Protein AF-A0A8H4IMP4-F1 (afdb_monomer_lite)

Organism: NCBI:txid55169

Sequence (317 aa):
MPDFGSDTGEGDPTCRFQIQCDPDRMDLRVREMIPELATTHHDLSTNSNRENKETFDWQLAASVFTADNLQKFVRQYFHQVHVYNSILQPNNFNCETVELRLLLAVFLFGSLVSPPDDSAMSARAFFDIAEEYVFSHAVFDSSFRKYNQDNQRLPFSEAEIEILQAAEIIQILQSSRNHQETRRRIRVERHPRLIEAEHSRDDSLVRLAIWMFLYDVYLTVFFNHAPQIALSELTGDPPDWEDTENEDSLGGSGLSGSSNEEISRPRSVMDFVLSLFHDSWPGPRDNLYGHTSSSQLLVVAFGRSNYQTPDCLQFEC

InterPro domains:
  IPR051059 Transcription factor verF-like [PTHR40626] (50-245)

Secondary structure (DSSP, 8-state):
------------TT--------HHHHHHHHHHHHHHHHHHHHHHHHHS--SS-PPP-HHHHHHHS-HHHHHHHHHHIIIIITTT---S-GGG--TTTS-HHHHHHHHHHHHHTS-S-HHHHHHGGGHHHHHHHHHTSGGGSHHHHHHHHHTT-PPPPHHHHHHHHHHHHHHHHHHTS--HHHHHHIIIIIHHHHHHHHTT--GGGHHHHHHHHHHHHHHHHHH-PPP-S-GGG--SPPP--GGGT-S-S-----------------SSHHHHHHHHSSTT---TTSTTTTT--HHHHHHHHHHHHHHS-SS------

Structure (mmCIF, N/CA/C/O backbone):
data_AF-A0A8H4IMP4-F1
#
_entry.id   AF-A0A8H4IMP4-F1
#
loop_
_atom_site.group_PDB
_atom_site.id
_atom_site.type_symbol
_atom_site.label_atom_id
_atom_site.label_alt_id
_atom_site.label_comp_id
_atom_site.label_asym_id
_atom_site.label_entity_id
_atom_site.label_seq_id
_atom_site.pdbx_PDB_ins_code
_atom_site.Cartn_x
_atom_site.Cartn_y
_atom_site.Cartn_z
_atom_site.occupancy
_atom_site.B_iso_or_equiv
_atom_site.auth_seq_id
_atom_site.auth_comp_id
_atom_site.auth_asym_id
_atom_site.auth_atom_id
_atom_site.pdbx_PDB_model_num
ATOM 1 N N . MET A 1 1 ? -26.523 -42.665 -2.429 1.00 38.56 1 MET A N 1
ATOM 2 C CA . MET A 1 1 ? -26.209 -41.962 -1.172 1.00 38.56 1 MET A CA 1
ATOM 3 C C . MET A 1 1 ? -24.907 -42.529 -0.650 1.00 38.56 1 MET A C 1
ATOM 5 O O . MET A 1 1 ? -24.922 -43.689 -0.256 1.00 38.56 1 MET A O 1
ATOM 9 N N . PRO A 1 2 ? -23.797 -41.787 -0.728 1.00 29.48 2 PRO A N 1
ATOM 10 C CA . PRO A 1 2 ? -22.623 -42.084 0.066 1.00 29.48 2 PRO A CA 1
ATOM 11 C C . PRO A 1 2 ? -22.454 -41.070 1.203 1.00 29.48 2 PRO A C 1
ATOM 13 O O . PRO A 1 2 ? -22.777 -39.890 1.078 1.00 29.48 2 PRO A O 1
ATOM 16 N N . ASP A 1 3 ? -21.985 -41.637 2.302 1.00 28.31 3 ASP A N 1
ATOM 17 C CA . ASP A 1 3 ? -21.676 -41.100 3.620 1.00 28.31 3 ASP A CA 1
ATOM 18 C C . ASP A 1 3 ? -20.545 -40.060 3.547 1.00 28.31 3 ASP A C 1
ATOM 20 O O . ASP A 1 3 ? -19.475 -40.361 3.014 1.00 28.31 3 ASP A O 1
ATOM 24 N N . PHE A 1 4 ? -20.755 -38.855 4.085 1.00 32.84 4 PHE A N 1
ATOM 25 C CA . PHE A 1 4 ? -19.669 -37.902 4.332 1.00 32.84 4 PHE A CA 1
ATOM 26 C C . PHE A 1 4 ? -19.177 -38.107 5.762 1.00 32.84 4 PHE A C 1
ATOM 28 O O . PHE A 1 4 ? -19.781 -37.632 6.723 1.00 32.84 4 PHE A O 1
ATOM 35 N N . GLY A 1 5 ? -18.092 -38.873 5.867 1.00 29.81 5 GLY A N 1
ATOM 36 C CA . GLY A 1 5 ? -17.329 -39.050 7.091 1.00 29.81 5 GLY A CA 1
ATOM 37 C C . GLY A 1 5 ? -16.815 -37.718 7.631 1.00 29.81 5 GLY A C 1
ATOM 38 O O . GLY A 1 5 ? -16.453 -36.813 6.884 1.00 29.81 5 GLY A O 1
ATOM 39 N N . SER A 1 6 ? -16.819 -37.643 8.956 1.00 32.09 6 SER A N 1
ATOM 40 C CA . SER A 1 6 ? -16.288 -36.589 9.811 1.00 32.09 6 SER A CA 1
ATOM 41 C C . SER A 1 6 ? -14.884 -36.139 9.405 1.00 32.09 6 SER A C 1
ATOM 43 O O . SER A 1 6 ? -13.930 -36.907 9.534 1.00 32.09 6 SER A O 1
ATOM 45 N N . ASP A 1 7 ? -14.778 -34.881 8.990 1.00 29.47 7 ASP A N 1
ATOM 46 C CA . ASP A 1 7 ? -13.519 -34.184 8.759 1.00 29.47 7 ASP A CA 1
ATOM 47 C C . ASP A 1 7 ? -12.953 -33.737 10.117 1.00 29.47 7 ASP A C 1
ATOM 49 O O . ASP A 1 7 ? -13.357 -32.731 10.707 1.00 29.47 7 ASP A O 1
ATOM 53 N N . THR A 1 8 ? -12.102 -34.581 10.698 1.00 32.59 8 THR A N 1
ATOM 54 C CA . THR A 1 8 ? -11.267 -34.218 11.842 1.00 32.59 8 THR A CA 1
ATOM 55 C C . THR A 1 8 ? -10.152 -33.323 11.334 1.00 32.59 8 THR A C 1
ATOM 57 O O . THR A 1 8 ? -9.309 -33.786 10.574 1.00 32.59 8 THR A O 1
ATOM 60 N N . GLY A 1 9 ? -10.166 -32.060 11.769 1.00 36.53 9 GLY A N 1
ATOM 61 C CA . GLY A 1 9 ? -9.188 -31.040 11.408 1.00 36.53 9 GLY A CA 1
ATOM 62 C C . GLY A 1 9 ? -7.747 -31.519 11.546 1.00 36.53 9 GLY A C 1
ATOM 63 O O . GLY A 1 9 ? -7.198 -31.577 12.645 1.00 36.53 9 GLY A O 1
ATOM 64 N N . GLU A 1 10 ? -7.142 -31.812 10.405 1.00 29.22 10 GLU A N 1
ATOM 65 C CA . GLU A 1 10 ? -5.713 -32.005 10.241 1.00 29.22 10 GLU A CA 1
ATOM 66 C C . GLU A 1 10 ? -5.220 -30.782 9.461 1.00 29.22 10 GLU A C 1
ATOM 68 O O . GLU A 1 10 ? -5.622 -30.538 8.324 1.00 29.22 10 GLU A O 1
ATOM 73 N N . GLY A 1 11 ? -4.473 -29.915 10.148 1.00 34.28 11 GLY A N 1
ATOM 74 C CA . GLY A 1 11 ? -3.989 -28.658 9.591 1.00 34.28 11 GLY A CA 1
ATOM 75 C C . GLY A 1 11 ? -3.118 -28.909 8.365 1.00 34.28 11 GLY A C 1
ATOM 76 O O . GLY A 1 11 ? -2.141 -29.650 8.439 1.00 34.28 11 GLY A O 1
ATOM 77 N N . ASP A 1 12 ? -3.487 -28.268 7.261 1.00 31.70 12 ASP A N 1
ATOM 78 C CA . ASP A 1 12 ? -2.758 -28.292 5.998 1.00 31.70 12 ASP A CA 1
ATOM 79 C C . ASP A 1 12 ? -1.272 -27.904 6.204 1.00 31.70 12 ASP A C 1
ATOM 81 O O . ASP A 1 12 ? -0.993 -26.803 6.697 1.00 31.70 12 ASP A O 1
ATOM 85 N N . PRO A 1 13 ? -0.303 -28.783 5.876 1.00 33.16 13 PRO A N 1
ATOM 86 C CA . PRO A 1 13 ? 1.117 -28.586 6.182 1.00 33.16 13 PRO A CA 1
ATOM 87 C C . PRO A 1 13 ? 1.822 -27.581 5.255 1.00 33.16 13 PRO A C 1
ATOM 89 O O . PRO A 1 13 ? 3.010 -27.317 5.433 1.00 33.16 13 PRO A O 1
ATOM 92 N N . THR A 1 14 ? 1.116 -27.000 4.284 1.00 39.75 14 THR A N 1
ATOM 93 C CA . THR A 1 14 ? 1.690 -26.186 3.202 1.00 39.75 14 THR A CA 1
ATOM 94 C C . THR A 1 14 ? 1.967 -24.720 3.551 1.00 39.75 14 THR A C 1
ATOM 96 O O . THR A 1 14 ? 2.500 -23.994 2.719 1.00 39.75 14 THR A O 1
ATOM 99 N N . CYS A 1 15 ? 1.661 -24.250 4.768 1.00 37.38 15 CYS A N 1
ATOM 100 C CA . CYS A 1 15 ? 1.897 -22.851 5.140 1.00 37.38 15 CYS A CA 1
ATOM 101 C C . CYS A 1 15 ? 2.502 -22.701 6.542 1.00 37.38 15 CYS A C 1
ATOM 103 O O . CYS A 1 15 ? 1.789 -22.637 7.543 1.00 37.38 15 CYS A O 1
ATOM 105 N N . ARG A 1 16 ? 3.835 -22.602 6.611 1.00 46.09 16 ARG A N 1
ATOM 106 C CA . ARG A 1 16 ? 4.590 -22.330 7.849 1.00 46.09 16 ARG A CA 1
ATOM 107 C C . ARG A 1 16 ? 4.879 -20.844 8.092 1.00 46.09 16 ARG A C 1
ATOM 109 O O . ARG A 1 16 ? 5.820 -20.519 8.803 1.00 46.09 16 ARG A O 1
ATOM 116 N N . PHE A 1 17 ? 4.058 -19.924 7.583 1.00 53.53 17 PHE A N 1
ATOM 117 C CA . PHE A 1 17 ? 4.061 -18.568 8.137 1.00 53.53 17 PHE A CA 1
ATOM 118 C C . PHE A 1 17 ? 3.225 -18.560 9.421 1.00 53.53 17 PHE A C 1
ATOM 120 O O . PHE A 1 17 ? 2.005 -18.383 9.393 1.00 53.53 17 PHE A O 1
ATOM 127 N N . GLN A 1 18 ? 3.870 -18.829 10.558 1.00 55.94 18 GLN A N 1
ATOM 128 C CA . GLN A 1 18 ? 3.249 -18.611 11.860 1.00 55.94 18 GLN A CA 1
ATOM 129 C C . GLN A 1 18 ? 3.425 -17.142 12.228 1.00 55.94 18 GLN A C 1
ATOM 131 O O . GLN A 1 18 ? 4.530 -16.700 12.522 1.00 55.94 18 GLN A O 1
ATOM 136 N N . ILE A 1 19 ? 2.323 -16.389 12.221 1.00 62.88 19 ILE A N 1
ATOM 137 C CA . ILE A 1 19 ? 2.288 -15.051 12.816 1.00 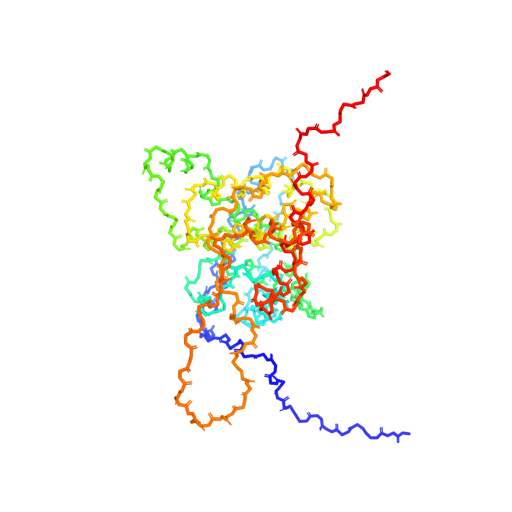62.88 19 ILE A CA 1
ATOM 138 C C . ILE A 1 19 ? 2.566 -15.225 14.306 1.00 62.88 19 ILE A C 1
ATOM 140 O O . ILE A 1 19 ? 1.693 -15.640 15.069 1.00 62.88 19 ILE A O 1
ATOM 144 N N . GLN A 1 20 ? 3.800 -14.952 14.704 1.00 61.25 20 GLN A N 1
ATOM 145 C CA . GLN A 1 20 ? 4.247 -15.037 16.083 1.00 61.25 20 GLN A CA 1
ATOM 146 C C . GLN A 1 20 ? 3.965 -13.692 16.768 1.00 61.25 20 GLN A C 1
ATOM 148 O O . GLN A 1 20 ? 4.882 -12.960 17.115 1.00 61.25 20 GLN A O 1
ATOM 153 N N . CYS A 1 21 ? 2.684 -13.330 16.887 1.00 69.81 21 CYS A N 1
ATOM 154 C CA . CYS A 1 21 ? 2.267 -12.077 17.519 1.00 69.81 21 CYS A CA 1
ATOM 155 C C . CYS A 1 21 ? 1.286 -12.345 18.659 1.00 69.81 21 CYS A C 1
ATOM 157 O O . CYS A 1 21 ? 0.372 -13.164 18.534 1.00 69.81 21 CYS A O 1
ATOM 159 N N . ASP A 1 22 ? 1.482 -11.639 19.767 1.00 83.62 22 ASP A N 1
ATOM 160 C CA . ASP A 1 22 ? 0.611 -11.661 20.935 1.00 83.62 22 ASP A CA 1
ATOM 161 C C . ASP A 1 22 ? -0.751 -11.017 20.587 1.00 83.62 22 ASP A C 1
ATOM 163 O O . ASP A 1 22 ? -0.780 -9.881 20.093 1.00 83.62 22 ASP A O 1
ATOM 167 N N . PRO A 1 23 ? -1.891 -11.701 20.823 1.00 83.88 23 PRO A N 1
ATOM 168 C CA . PRO A 1 23 ? -3.224 -11.139 20.605 1.00 83.88 23 PRO A CA 1
ATOM 169 C C . PRO A 1 23 ? -3.444 -9.768 21.252 1.00 83.88 23 PRO A C 1
ATOM 171 O O . PRO A 1 23 ? -4.044 -8.896 20.623 1.00 83.88 23 PRO A O 1
ATOM 174 N N . ASP A 1 24 ? -2.910 -9.538 22.456 1.00 87.38 24 ASP A N 1
ATOM 175 C CA . ASP A 1 24 ? -3.067 -8.259 23.157 1.00 87.38 24 ASP A CA 1
ATOM 176 C C . ASP A 1 24 ? -2.284 -7.138 22.454 1.00 87.38 24 ASP A C 1
ATOM 178 O O . ASP A 1 24 ? -2.728 -5.989 22.384 1.00 87.38 24 ASP A O 1
ATOM 182 N N . ARG A 1 25 ? -1.121 -7.465 21.879 1.00 90.00 25 ARG A N 1
ATOM 183 C CA . ARG A 1 25 ? -0.313 -6.522 21.095 1.00 90.00 25 ARG A CA 1
ATOM 184 C C . ARG A 1 25 ? -0.967 -6.213 19.759 1.00 90.00 25 ARG A C 1
ATOM 186 O O . ARG A 1 25 ? -1.025 -5.049 19.375 1.00 90.00 25 ARG A O 1
ATOM 193 N N . MET A 1 26 ? -1.511 -7.223 19.086 1.00 88.81 26 MET A N 1
ATOM 194 C CA . MET A 1 26 ? -2.287 -7.039 17.859 1.00 88.81 26 MET A CA 1
ATOM 195 C C . MET A 1 26 ? -3.497 -6.1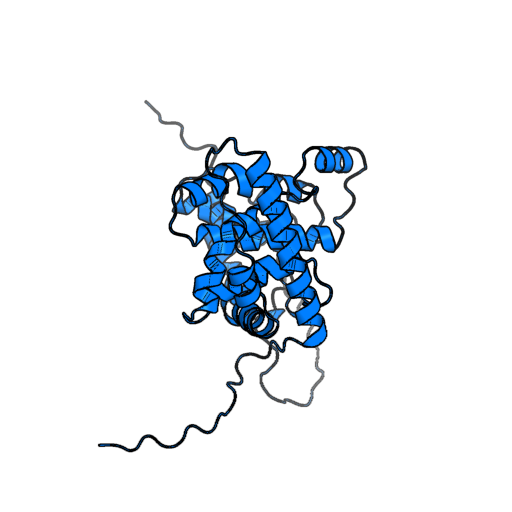28 18.088 1.00 88.81 26 MET A C 1
ATOM 197 O O . MET A 1 26 ? -3.751 -5.247 17.267 1.00 88.81 26 MET A O 1
ATOM 201 N N . ASP A 1 27 ? -4.189 -6.279 19.221 1.00 91.75 27 ASP A N 1
ATOM 202 C CA . ASP A 1 27 ? -5.316 -5.421 19.596 1.00 91.75 27 ASP A CA 1
ATOM 203 C C . ASP A 1 27 ? -4.895 -3.951 19.789 1.00 91.75 27 ASP A C 1
ATOM 205 O O . ASP A 1 27 ? -5.580 -3.035 19.331 1.00 91.75 27 ASP A O 1
ATOM 209 N N . LEU A 1 28 ? -3.728 -3.698 20.393 1.00 93.62 28 LEU A N 1
ATOM 210 C CA . LEU A 1 28 ? -3.172 -2.342 20.485 1.00 93.62 28 LEU A CA 1
ATOM 211 C C . LEU A 1 28 ? -2.907 -1.745 19.097 1.00 93.62 28 LEU A C 1
ATOM 213 O O . LEU A 1 28 ? -3.318 -0.616 18.831 1.00 93.62 28 LEU A O 1
ATOM 217 N N . ARG A 1 29 ? -2.289 -2.512 18.192 1.00 94.62 29 ARG A N 1
ATOM 218 C CA . ARG A 1 29 ? -1.953 -2.042 16.839 1.00 94.62 29 ARG A CA 1
ATOM 219 C C . ARG A 1 29 ? -3.198 -1.711 16.015 1.00 94.62 29 ARG A C 1
ATOM 221 O O . ARG A 1 29 ? -3.242 -0.658 15.386 1.00 94.62 29 ARG A O 1
ATOM 228 N N . VAL A 1 30 ? -4.245 -2.543 16.047 1.00 93.25 30 VAL A N 1
ATOM 229 C CA . VAL A 1 30 ? -5.502 -2.225 15.335 1.00 93.25 30 VAL A CA 1
ATOM 230 C C . VAL A 1 30 ? -6.215 -1.010 15.932 1.00 93.25 30 VAL A C 1
ATOM 232 O O . VAL A 1 30 ? -6.773 -0.203 15.188 1.00 93.25 30 VAL A O 1
ATOM 235 N N . ARG A 1 31 ? -6.146 -0.815 17.256 1.00 93.06 31 ARG A N 1
ATOM 236 C CA . ARG A 1 31 ? -6.690 0.384 17.914 1.00 93.06 31 ARG A CA 1
ATOM 237 C C . ARG A 1 31 ? -5.941 1.657 17.541 1.00 93.06 31 ARG A C 1
ATOM 239 O O . ARG A 1 31 ? -6.563 2.714 17.556 1.00 93.06 31 ARG A O 1
ATOM 246 N N . GLU A 1 32 ? -4.655 1.572 17.210 1.00 95.50 32 GLU A N 1
ATOM 247 C CA . GLU A 1 32 ? -3.865 2.700 16.700 1.00 95.50 32 GLU A CA 1
ATOM 248 C C . GLU A 1 32 ? -4.241 3.060 15.253 1.00 95.50 32 GLU A C 1
ATOM 250 O O . GLU A 1 32 ? -4.266 4.238 14.910 1.00 95.50 32 GLU A O 1
ATOM 255 N N . MET A 1 33 ? -4.620 2.088 14.412 1.00 96.25 33 MET A N 1
ATOM 256 C CA . MET A 1 33 ? -5.001 2.351 13.011 1.00 96.25 33 MET A CA 1
ATOM 257 C C . MET A 1 33 ? -6.247 3.234 12.877 1.00 96.25 33 MET A C 1
ATOM 259 O O . MET A 1 33 ? -6.297 4.124 12.030 1.00 96.25 33 MET A O 1
ATOM 263 N N . ILE A 1 34 ? -7.276 2.985 13.690 1.00 96.31 34 ILE A N 1
ATOM 264 C CA . ILE A 1 34 ? -8.569 3.678 13.583 1.00 96.31 34 ILE A CA 1
ATOM 265 C C . ILE A 1 34 ? -8.445 5.210 13.747 1.00 96.31 34 ILE A C 1
ATOM 267 O O . ILE A 1 34 ? -8.942 5.927 12.875 1.00 96.31 34 ILE A O 1
ATOM 271 N N . PRO A 1 35 ? -7.828 5.758 14.818 1.00 95.94 35 PRO A N 1
ATOM 272 C CA . PRO A 1 35 ? -7.705 7.204 14.995 1.00 95.94 35 PRO A CA 1
ATOM 273 C C . PRO A 1 35 ? -6.821 7.858 13.929 1.00 95.94 35 PRO A C 1
ATOM 275 O O . PRO A 1 35 ? -7.104 8.986 13.525 1.00 95.94 35 PRO A O 1
ATOM 278 N N . GLU A 1 36 ? -5.800 7.158 13.436 1.00 96.31 36 GLU A N 1
ATOM 279 C CA . GLU A 1 36 ? -4.955 7.635 12.340 1.00 96.31 36 GLU A CA 1
ATOM 280 C C . GLU A 1 36 ? -5.776 7.797 11.052 1.00 96.31 36 GLU A C 1
ATOM 282 O O . GLU A 1 36 ? -5.817 8.884 10.475 1.00 96.31 36 GLU A O 1
ATOM 287 N N . LEU A 1 37 ? -6.550 6.772 10.673 1.00 96.12 37 LEU A N 1
ATOM 288 C CA . LEU A 1 37 ? -7.462 6.837 9.525 1.00 96.12 37 LEU A CA 1
ATOM 289 C C . LEU A 1 37 ? -8.540 7.914 9.686 1.00 96.12 37 LEU A C 1
ATOM 291 O O . LEU A 1 37 ? -8.875 8.610 8.725 1.00 96.12 37 LEU A O 1
ATOM 295 N N . ALA A 1 38 ? -9.082 8.080 10.894 1.00 94.25 38 ALA A N 1
ATOM 296 C CA . ALA A 1 38 ? -10.062 9.121 11.181 1.00 94.25 38 ALA A CA 1
ATOM 297 C C . ALA A 1 38 ? -9.463 10.532 11.056 1.00 94.25 38 ALA A C 1
ATOM 299 O O . ALA A 1 38 ? -10.129 11.438 10.548 1.00 94.25 38 ALA A O 1
ATOM 300 N N . THR A 1 39 ? -8.206 10.712 11.473 1.00 94.38 39 THR A N 1
ATOM 301 C CA . THR A 1 39 ? -7.464 11.972 11.323 1.00 94.38 39 THR A CA 1
ATOM 302 C C . THR A 1 39 ? -7.231 12.278 9.848 1.00 94.38 39 THR A C 1
ATOM 304 O O . THR A 1 39 ? -7.624 13.344 9.380 1.00 94.38 39 THR A O 1
ATOM 307 N N . THR A 1 40 ? -6.741 11.307 9.071 1.00 93.44 40 THR A N 1
ATOM 308 C CA . THR A 1 40 ? -6.599 11.452 7.613 1.00 93.44 40 THR A CA 1
ATOM 309 C C . THR A 1 40 ? -7.932 11.791 6.947 1.00 93.44 40 THR A C 1
ATOM 311 O O . THR A 1 40 ? -7.997 12.628 6.046 1.00 93.44 40 THR A O 1
ATOM 314 N N . HIS A 1 41 ? -9.031 11.187 7.409 1.00 91.94 41 HIS A N 1
ATOM 315 C CA . HIS A 1 41 ? -10.354 11.437 6.843 1.00 91.94 41 HIS A CA 1
ATOM 316 C C . HIS A 1 41 ? -10.804 12.869 7.132 1.00 91.94 41 HIS A C 1
ATOM 318 O O . HIS A 1 41 ? -11.411 13.533 6.282 1.00 91.94 41 HIS A O 1
ATOM 324 N N . HIS A 1 42 ? -10.515 13.357 8.338 1.00 90.12 42 HIS A N 1
ATOM 325 C CA . HIS A 1 42 ? -10.777 14.733 8.718 1.00 90.12 42 HIS A CA 1
ATOM 326 C C . HIS A 1 42 ? -9.989 15.713 7.842 1.00 90.12 42 HIS A C 1
ATOM 328 O O . HIS A 1 42 ? -10.596 16.632 7.291 1.00 90.12 42 HIS A O 1
ATOM 334 N N . ASP A 1 43 ? -8.695 15.471 7.639 1.00 88.44 43 ASP A N 1
ATOM 335 C CA . ASP A 1 43 ? -7.816 16.323 6.829 1.00 88.44 43 ASP A CA 1
ATOM 336 C C . ASP A 1 43 ? -8.242 16.365 5.352 1.00 88.44 43 ASP A C 1
ATOM 338 O O . ASP A 1 43 ? -8.275 17.423 4.721 1.00 88.44 43 ASP A O 1
ATOM 342 N N . LEU A 1 44 ? -8.683 15.237 4.791 1.00 86.19 44 LEU A N 1
ATOM 343 C CA . LEU A 1 44 ? -9.284 15.207 3.454 1.00 86.19 44 LEU A CA 1
ATOM 344 C C . LEU A 1 44 ? -10.594 16.004 3.385 1.00 86.19 44 LEU A C 1
ATOM 346 O O . LEU A 1 44 ? -10.862 16.726 2.419 1.00 86.19 44 LEU A O 1
ATOM 350 N N . SER A 1 45 ? -11.425 15.883 4.419 1.00 83.56 45 SER A N 1
ATOM 351 C CA . SER A 1 45 ? -12.727 16.547 4.487 1.00 83.56 45 SER A CA 1
ATOM 352 C C . SER A 1 45 ? -12.607 18.058 4.682 1.00 83.56 45 SER A C 1
ATOM 354 O O . SER A 1 45 ? -13.485 18.796 4.244 1.00 83.56 45 SER A O 1
ATOM 356 N N . THR A 1 46 ? -11.562 18.548 5.351 1.00 79.44 46 THR A N 1
ATOM 357 C CA . THR A 1 46 ? -11.293 19.989 5.483 1.00 79.44 46 THR A CA 1
ATOM 358 C C . THR A 1 46 ? -10.742 20.584 4.191 1.00 79.44 46 THR A C 1
ATOM 360 O O . THR A 1 46 ? -11.111 21.708 3.855 1.00 79.44 46 THR A O 1
ATOM 363 N N . ASN A 1 47 ? -9.945 19.822 3.440 1.00 71.81 47 ASN A N 1
ATOM 364 C CA . ASN A 1 47 ? -9.365 20.257 2.168 1.00 71.81 47 ASN A CA 1
ATOM 365 C C . ASN A 1 47 ? -10.349 20.185 0.988 1.00 71.81 47 ASN A C 1
ATOM 367 O O . ASN A 1 47 ? -10.243 20.963 0.037 1.00 71.81 47 ASN A O 1
ATOM 371 N N . SER A 1 48 ? -11.332 19.279 1.031 1.00 66.69 48 SER A N 1
ATOM 372 C CA . SER A 1 48 ? -12.378 19.202 0.010 1.00 66.69 48 SER A CA 1
ATOM 373 C C . SER A 1 48 ? -13.535 20.159 0.340 1.00 66.69 48 SER A C 1
ATOM 375 O O . SER A 1 48 ? -14.243 19.991 1.329 1.00 66.69 48 SER A O 1
ATOM 377 N N . ASN A 1 49 ? -13.773 21.167 -0.507 1.00 58.38 49 ASN A N 1
ATOM 378 C CA . ASN A 1 49 ? -14.923 22.088 -0.418 1.00 58.38 49 ASN A CA 1
ATOM 379 C C . ASN A 1 49 ? -16.268 21.391 -0.749 1.00 58.38 49 ASN A C 1
ATOM 381 O O . ASN A 1 49 ? -17.078 21.916 -1.512 1.00 58.38 49 ASN A O 1
ATOM 385 N N . ARG A 1 50 ? -16.501 20.168 -0.258 1.00 58.19 50 ARG A N 1
ATOM 386 C CA . ARG A 1 50 ? -17.735 19.409 -0.490 1.00 58.19 50 ARG A CA 1
ATOM 387 C C . ARG A 1 50 ? -18.777 19.788 0.563 1.00 58.19 50 ARG A C 1
ATOM 389 O O . ARG A 1 50 ? -18.540 19.651 1.758 1.00 58.19 50 ARG A O 1
ATOM 396 N N . GLU A 1 51 ? -19.945 20.238 0.103 1.00 53.53 51 GLU A N 1
ATOM 397 C CA . GLU A 1 51 ? -21.085 20.649 0.944 1.00 53.53 51 GLU A CA 1
ATOM 398 C C . GLU A 1 51 ? -21.670 19.496 1.789 1.00 53.53 51 GLU A C 1
ATOM 400 O O . GLU A 1 51 ? -22.327 19.750 2.794 1.00 53.53 51 GLU A O 1
ATOM 405 N N . ASN A 1 52 ? -21.354 18.240 1.447 1.00 56.31 52 ASN A N 1
ATOM 406 C CA . ASN A 1 52 ? -21.645 17.049 2.246 1.00 56.31 52 ASN A CA 1
ATOM 407 C C . ASN A 1 52 ? -20.336 16.437 2.764 1.00 56.31 52 ASN A C 1
ATOM 409 O O . ASN A 1 52 ? -19.679 15.677 2.053 1.00 56.31 52 ASN A O 1
ATOM 413 N N . LYS A 1 53 ? -19.953 16.770 4.002 1.00 62.97 53 LYS A N 1
ATOM 414 C CA . LYS A 1 53 ? -18.874 16.071 4.711 1.00 62.97 53 LYS A CA 1
ATOM 415 C C . LYS A 1 53 ? -19.417 14.745 5.226 1.00 62.97 53 LYS A C 1
ATOM 417 O O . LYS A 1 53 ? -20.133 14.719 6.225 1.00 62.97 53 LYS A O 1
ATOM 422 N N . GLU A 1 54 ? -19.105 13.663 4.525 1.00 72.94 54 GLU A N 1
ATOM 423 C CA . GLU A 1 54 ? -19.309 12.318 5.057 1.00 72.94 54 GLU A CA 1
ATOM 424 C C . GLU A 1 54 ? -18.528 12.193 6.373 1.00 72.94 54 GLU A C 1
ATOM 426 O O . GLU A 1 54 ? -17.443 12.752 6.530 1.00 72.94 54 GLU A O 1
ATOM 431 N N . THR A 1 55 ? -19.118 11.555 7.377 1.00 84.81 55 THR A N 1
ATOM 432 C CA . THR A 1 55 ? -18.461 11.330 8.668 1.00 84.81 55 THR A CA 1
ATOM 433 C C . THR A 1 55 ? -17.736 9.996 8.637 1.00 84.81 55 THR A C 1
ATOM 435 O O . THR A 1 55 ? -18.291 9.025 8.129 1.00 84.81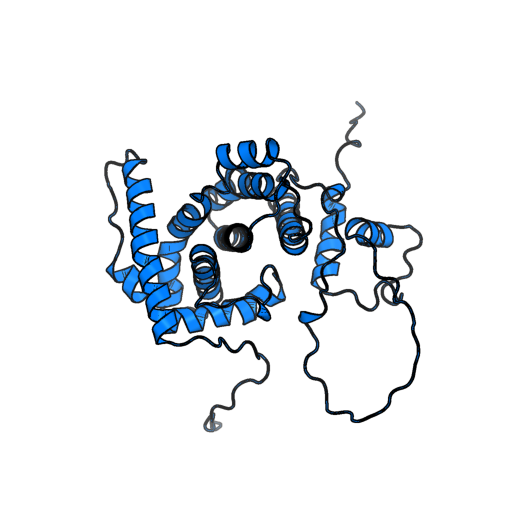 55 THR A O 1
ATOM 438 N N . PHE A 1 56 ? -16.545 9.925 9.235 1.00 91.44 56 PHE A N 1
ATOM 439 C CA . PHE A 1 56 ? -15.827 8.661 9.390 1.00 91.44 56 PHE A CA 1
ATOM 440 C C . PHE A 1 56 ? -16.686 7.638 10.150 1.00 91.44 56 PHE A C 1
ATOM 442 O O . PHE A 1 56 ? -17.188 7.929 11.241 1.00 91.44 56 PHE A O 1
ATOM 449 N N . ASP A 1 57 ? -16.859 6.447 9.575 1.00 94.06 57 ASP A N 1
ATOM 450 C CA . ASP A 1 57 ? -17.664 5.382 10.169 1.00 94.06 57 ASP A CA 1
ATOM 451 C C . ASP A 1 57 ? -16.854 4.595 11.209 1.00 94.06 57 ASP A C 1
ATOM 453 O O . ASP A 1 57 ? -16.199 3.590 10.924 1.00 94.06 57 ASP A O 1
ATOM 457 N N . TRP A 1 58 ? -16.911 5.076 12.450 1.00 94.75 58 TRP A N 1
ATOM 458 C CA . TRP A 1 58 ? -16.252 4.453 13.597 1.00 94.75 58 TRP A CA 1
ATOM 459 C C . TRP A 1 58 ? -16.771 3.049 13.909 1.00 94.75 58 TRP A C 1
ATOM 461 O O . TRP A 1 58 ? -16.011 2.220 14.406 1.00 94.75 58 TRP A O 1
ATOM 471 N N . GLN A 1 59 ? -18.054 2.779 13.652 1.00 95.00 59 GLN A N 1
ATOM 472 C CA . GLN A 1 59 ? -18.654 1.480 13.958 1.00 95.00 59 GLN A CA 1
ATOM 473 C C . GLN A 1 59 ? -18.172 0.432 12.962 1.00 95.00 59 GLN A C 1
ATOM 475 O O . GLN A 1 59 ? -17.732 -0.645 13.367 1.00 95.00 59 GLN A O 1
ATOM 480 N N . LEU A 1 60 ? -18.175 0.779 11.673 1.00 95.44 60 LEU A N 1
ATOM 481 C CA . LEU A 1 60 ? -17.609 -0.064 10.631 1.00 95.44 60 LEU A CA 1
ATOM 482 C C . LEU A 1 60 ? -16.115 -0.296 10.872 1.00 95.44 60 LEU A C 1
ATOM 484 O O . LEU A 1 60 ? -15.669 -1.440 10.818 1.00 95.44 60 LEU A O 1
ATOM 488 N N . ALA A 1 61 ? -15.360 0.752 11.220 1.00 95.81 61 ALA A N 1
ATOM 489 C CA . ALA A 1 61 ? -13.935 0.628 11.516 1.00 95.81 61 ALA A CA 1
ATOM 490 C C . ALA A 1 61 ? -13.689 -0.345 12.678 1.00 95.81 61 ALA A C 1
ATOM 492 O O . ALA A 1 61 ? -12.927 -1.294 12.524 1.00 95.81 61 ALA A O 1
ATOM 493 N N . ALA A 1 62 ? -14.394 -0.190 13.801 1.00 95.12 62 ALA A N 1
ATOM 494 C CA . ALA A 1 62 ? -14.260 -1.094 14.944 1.00 95.12 62 ALA A CA 1
ATOM 495 C C . ALA A 1 62 ? -14.654 -2.549 14.622 1.00 95.12 62 ALA A C 1
ATOM 497 O O . ALA A 1 62 ? -14.109 -3.475 15.214 1.00 95.12 62 ALA A O 1
ATOM 498 N N . SER A 1 63 ? -15.584 -2.765 13.684 1.00 95.69 63 SER A N 1
ATOM 499 C CA . SER A 1 63 ? -15.971 -4.113 13.242 1.00 95.69 63 SER A CA 1
ATOM 500 C C . SER A 1 63 ? -14.941 -4.781 12.320 1.00 95.69 63 SER A C 1
ATOM 502 O O . SER A 1 63 ? -14.861 -6.008 12.262 1.00 95.69 63 SER A O 1
ATOM 504 N N . VAL A 1 64 ? -14.155 -3.982 11.591 1.00 96.56 64 VAL A N 1
ATOM 505 C CA . VAL A 1 64 ? -13.141 -4.458 10.642 1.00 96.56 64 VAL A CA 1
ATOM 506 C C . VAL A 1 64 ? -11.790 -4.625 11.330 1.00 96.56 64 VAL A C 1
ATOM 508 O O . VAL A 1 64 ? -11.177 -5.685 11.217 1.00 96.56 64 VAL A O 1
ATOM 511 N N . PHE A 1 65 ? -11.327 -3.602 12.048 1.00 96.56 65 PHE A N 1
ATOM 512 C CA . PHE A 1 65 ? -10.007 -3.549 12.674 1.00 96.56 65 PHE A CA 1
ATOM 513 C C . PHE A 1 65 ? -10.022 -4.247 14.040 1.00 96.56 65 PHE A C 1
ATOM 515 O O . PHE A 1 65 ? -10.071 -3.607 15.088 1.00 96.56 65 PHE A O 1
ATOM 522 N N . THR A 1 66 ? -9.986 -5.579 14.012 1.00 95.56 66 THR A N 1
ATOM 523 C CA . THR A 1 66 ? -9.917 -6.450 15.196 1.00 95.56 66 THR A CA 1
ATOM 524 C C . THR A 1 66 ? -8.649 -7.301 15.163 1.00 95.56 66 THR A C 1
ATOM 526 O O . THR A 1 66 ? -8.114 -7.571 14.086 1.00 95.56 66 THR A O 1
ATOM 529 N N . ALA A 1 67 ? -8.170 -7.761 16.324 1.00 94.19 67 ALA A N 1
ATOM 530 C CA . ALA A 1 67 ? -7.002 -8.644 16.398 1.00 94.19 67 ALA A CA 1
ATOM 531 C C . ALA A 1 67 ? -7.199 -9.950 15.595 1.00 94.19 67 ALA A C 1
ATOM 533 O O . ALA A 1 67 ? -6.288 -10.382 14.890 1.00 94.19 67 ALA A O 1
ATOM 534 N N . ASP A 1 68 ? -8.409 -10.522 15.622 1.00 93.38 68 ASP A N 1
ATOM 535 C CA . ASP A 1 68 ? -8.756 -11.729 14.857 1.00 93.38 68 ASP A CA 1
ATOM 536 C C . ASP A 1 68 ? -8.658 -11.493 13.343 1.00 93.38 68 ASP A C 1
ATOM 538 O O . ASP A 1 68 ? -8.058 -12.287 12.611 1.00 93.38 68 ASP A O 1
ATOM 542 N N . ASN A 1 69 ? -9.211 -10.373 12.862 1.00 95.19 69 ASN A N 1
ATOM 543 C CA . ASN A 1 69 ? -9.110 -9.999 11.455 1.00 95.19 69 ASN A CA 1
ATOM 544 C C . ASN A 1 69 ? -7.666 -9.673 11.076 1.00 95.19 69 ASN A C 1
ATOM 546 O O . ASN A 1 69 ? -7.246 -10.008 9.970 1.00 95.19 69 ASN A O 1
ATOM 550 N N . LEU A 1 70 ? -6.891 -9.069 11.985 1.00 94.75 70 LEU A N 1
ATOM 551 C CA . LEU A 1 70 ? -5.482 -8.775 11.750 1.00 94.75 70 LEU A CA 1
ATOM 552 C C . LEU A 1 70 ? -4.688 -10.054 11.513 1.00 94.75 70 LEU A C 1
ATOM 554 O O . LEU A 1 70 ? -4.056 -10.195 10.466 1.00 94.75 70 LEU A O 1
ATOM 558 N N . GLN A 1 71 ? -4.795 -11.017 12.426 1.00 92.50 71 GLN A N 1
ATOM 559 C CA . GLN A 1 71 ? -4.134 -12.309 12.286 1.00 92.50 71 GLN A CA 1
ATOM 560 C C . GLN A 1 71 ? -4.564 -13.020 10.995 1.00 92.50 71 GLN A C 1
ATOM 562 O O . GLN A 1 71 ? -3.732 -13.514 10.231 1.00 92.50 71 GLN A O 1
ATOM 567 N N . LYS A 1 72 ? -5.870 -13.048 10.721 1.00 93.06 72 LYS A N 1
ATOM 568 C CA . LYS A 1 72 ? -6.431 -13.702 9.538 1.00 93.06 72 LYS A CA 1
ATOM 569 C C . LYS A 1 72 ? -5.930 -13.083 8.233 1.00 93.06 72 LYS A C 1
ATOM 571 O O . LYS A 1 72 ? -5.466 -13.808 7.353 1.00 93.06 72 LYS A O 1
ATOM 576 N N . PHE A 1 73 ? -6.035 -11.766 8.083 1.00 94.94 73 PHE A N 1
ATOM 577 C CA . PHE A 1 73 ? -5.723 -11.097 6.824 1.00 94.94 73 PHE A CA 1
ATOM 578 C C . PHE A 1 73 ? -4.220 -11.021 6.574 1.00 94.94 73 PHE A C 1
ATOM 580 O O . PHE A 1 73 ? -3.793 -11.290 5.454 1.00 94.94 73 PHE A O 1
ATOM 587 N N . VAL A 1 74 ? -3.399 -10.777 7.601 1.00 93.12 74 VAL A N 1
ATOM 588 C CA . VAL A 1 74 ? -1.935 -10.853 7.462 1.00 93.12 74 VAL A CA 1
ATOM 589 C C . VAL A 1 74 ? -1.519 -12.248 6.997 1.00 93.12 74 VAL A C 1
ATOM 591 O O . VAL A 1 74 ? -0.730 -12.380 6.062 1.00 93.12 74 VAL A O 1
ATOM 594 N N . ARG A 1 75 ? -2.102 -13.309 7.572 1.00 90.81 75 ARG A N 1
ATOM 595 C CA . ARG A 1 75 ? -1.801 -14.685 7.154 1.00 90.81 75 ARG A CA 1
ATOM 596 C C . ARG A 1 75 ? -2.171 -14.899 5.692 1.00 90.81 75 ARG A C 1
ATOM 598 O O . ARG A 1 75 ? -1.391 -15.476 4.937 1.00 90.81 75 ARG A O 1
ATOM 605 N N . GLN A 1 76 ? -3.342 -14.414 5.289 1.00 90.44 76 GLN A N 1
ATOM 606 C CA . GLN A 1 76 ? -3.796 -14.541 3.912 1.00 90.44 76 GLN A CA 1
ATOM 607 C C . GLN A 1 76 ? -2.893 -13.780 2.931 1.00 90.44 76 GLN A C 1
ATOM 609 O O . GLN A 1 76 ? -2.628 -14.284 1.840 1.00 90.44 76 GLN A O 1
ATOM 614 N N . TYR A 1 77 ? -2.381 -12.607 3.315 1.00 91.06 77 TYR A N 1
ATOM 615 C CA . TYR A 1 77 ? -1.413 -11.862 2.514 1.00 91.06 77 TYR A CA 1
ATOM 616 C C . TYR A 1 77 ? -0.148 -12.687 2.250 1.00 91.06 77 TYR A C 1
ATOM 618 O O . TYR A 1 77 ? 0.233 -12.872 1.096 1.00 91.06 77 TYR A O 1
ATOM 626 N N . PHE A 1 78 ? 0.477 -13.241 3.292 1.00 86.81 78 PHE A N 1
ATOM 627 C CA . PHE A 1 78 ? 1.697 -14.036 3.119 1.00 86.81 78 PHE A CA 1
ATOM 628 C C . PHE A 1 78 ? 1.451 -15.361 2.390 1.00 86.81 78 PHE A C 1
ATOM 630 O O . PHE A 1 78 ? 2.317 -15.824 1.656 1.00 86.81 78 PHE A O 1
ATOM 637 N N . HIS A 1 79 ? 0.266 -15.954 2.530 1.00 85.19 79 HIS A N 1
ATOM 638 C CA . HIS A 1 79 ? -0.069 -17.180 1.809 1.00 85.19 79 HIS A CA 1
ATOM 639 C C . HIS A 1 79 ? -0.325 -16.944 0.315 1.00 85.19 79 HIS A C 1
ATOM 641 O O . HIS A 1 79 ? 0.083 -17.749 -0.514 1.00 85.19 79 HIS A O 1
ATOM 647 N N . GLN A 1 80 ? -1.046 -15.877 -0.040 1.00 81.88 80 GLN A N 1
ATOM 648 C CA . GLN A 1 80 ? -1.492 -15.660 -1.419 1.00 81.88 80 GLN A CA 1
ATOM 649 C C . GLN A 1 80 ? -0.594 -14.681 -2.170 1.00 81.88 80 GLN A C 1
ATOM 651 O O . GLN A 1 80 ? -0.204 -14.964 -3.292 1.00 81.88 80 GLN A O 1
ATOM 656 N N . VAL A 1 81 ? -0.266 -13.538 -1.565 1.00 80.75 81 VAL A N 1
ATOM 657 C CA . VAL A 1 81 ? 0.354 -12.392 -2.248 1.00 80.75 81 VAL A CA 1
ATOM 658 C C . VAL A 1 81 ? 1.868 -12.508 -2.280 1.00 80.75 81 VAL A C 1
ATOM 660 O O . VAL A 1 81 ? 2.471 -12.321 -3.332 1.00 80.75 81 VAL A O 1
ATOM 663 N N . HIS A 1 82 ? 2.487 -12.863 -1.153 1.00 74.75 82 HIS A N 1
ATOM 664 C CA . HIS A 1 82 ? 3.947 -12.934 -1.042 1.00 74.75 82 HIS A CA 1
ATOM 665 C C . HIS A 1 82 ? 4.584 -13.900 -2.057 1.00 74.75 82 HIS A C 1
ATOM 667 O O . HIS A 1 82 ? 5.694 -13.647 -2.521 1.00 74.75 82 HIS A O 1
ATOM 673 N N . VAL A 1 83 ? 3.871 -14.965 -2.444 1.00 69.50 83 VAL A N 1
ATOM 674 C CA . VAL A 1 83 ? 4.338 -15.974 -3.412 1.00 69.50 83 VAL A CA 1
ATOM 675 C C . VAL A 1 83 ? 4.635 -15.364 -4.785 1.00 69.50 83 VAL A C 1
ATOM 677 O O . VAL A 1 83 ? 5.593 -15.758 -5.441 1.00 69.50 83 VAL A O 1
ATOM 680 N N . TYR A 1 84 ? 3.834 -14.392 -5.226 1.00 68.50 84 TYR A N 1
ATOM 681 C CA . TYR A 1 84 ? 4.020 -13.725 -6.519 1.00 68.50 84 TYR A CA 1
ATOM 682 C C . TYR A 1 84 ? 4.448 -12.263 -6.392 1.00 68.50 84 TYR A C 1
ATOM 684 O O . TYR A 1 84 ? 4.648 -11.614 -7.414 1.00 68.50 84 TYR A O 1
ATOM 692 N N . ASN A 1 85 ? 4.544 -11.736 -5.171 1.00 69.31 85 ASN A N 1
ATOM 693 C CA . ASN A 1 85 ? 4.945 -10.371 -4.873 1.00 69.31 85 ASN A CA 1
ATOM 694 C C . ASN A 1 85 ? 5.723 -10.303 -3.550 1.00 69.31 85 ASN A C 1
ATOM 696 O O . ASN A 1 85 ? 5.222 -9.886 -2.501 1.00 69.31 85 ASN A O 1
ATOM 700 N N . SER A 1 86 ? 6.972 -10.756 -3.600 1.00 75.19 86 SER A N 1
ATOM 701 C CA . SER A 1 86 ? 7.869 -10.825 -2.448 1.00 75.19 86 SER A CA 1
ATOM 702 C C . SER A 1 86 ? 8.542 -9.470 -2.194 1.00 75.19 86 SER A C 1
ATOM 704 O O . SER A 1 86 ? 9.769 -9.370 -2.249 1.00 75.19 86 SER A O 1
ATOM 706 N N . ILE A 1 87 ? 7.757 -8.414 -1.948 1.00 79.56 87 ILE A N 1
ATOM 707 C CA . ILE A 1 87 ? 8.266 -7.111 -1.467 1.00 79.56 87 ILE A CA 1
ATOM 708 C C . ILE A 1 87 ? 8.759 -7.241 -0.021 1.00 79.56 87 ILE A C 1
ATOM 710 O O . ILE A 1 87 ? 9.814 -6.720 0.335 1.00 79.56 87 ILE A O 1
ATOM 714 N N . LEU A 1 88 ? 8.007 -7.975 0.803 1.00 80.75 88 LEU A N 1
ATOM 715 C CA . LEU A 1 88 ? 8.299 -8.190 2.221 1.00 80.75 88 LEU A CA 1
ATOM 716 C C . LEU A 1 88 ? 9.103 -9.467 2.419 1.00 80.75 88 LEU A C 1
ATOM 718 O O . LEU A 1 88 ? 8.908 -10.438 1.698 1.00 80.75 88 LEU A O 1
ATOM 722 N N . GLN A 1 89 ? 10.028 -9.471 3.374 1.00 72.81 89 GLN A N 1
ATOM 723 C CA . GLN A 1 89 ? 10.658 -10.700 3.860 1.00 72.81 89 GLN A CA 1
ATOM 724 C C . GLN A 1 89 ? 9.827 -11.207 5.043 1.00 72.81 89 GLN A C 1
ATOM 726 O O . GLN A 1 89 ? 9.714 -10.470 6.023 1.00 72.81 89 GLN A O 1
ATOM 731 N N . PRO A 1 90 ? 9.258 -12.424 4.992 1.00 70.81 90 PRO A N 1
ATOM 732 C CA . PRO A 1 90 ? 8.437 -12.948 6.082 1.00 70.81 90 PRO A CA 1
ATOM 733 C C . PRO A 1 90 ? 9.172 -12.920 7.429 1.00 70.81 90 PRO A C 1
ATOM 735 O O . PRO A 1 90 ? 8.584 -12.553 8.439 1.00 70.81 90 PRO A O 1
ATOM 738 N N . ASN A 1 91 ? 10.478 -13.203 7.422 1.00 69.06 91 ASN A N 1
ATOM 739 C CA . ASN A 1 91 ? 11.324 -13.240 8.620 1.00 69.06 91 ASN A CA 1
ATOM 740 C C . ASN A 1 91 ? 11.540 -11.867 9.277 1.00 69.06 91 ASN A C 1
ATOM 742 O O . ASN A 1 91 ? 11.837 -11.805 10.466 1.00 69.06 91 ASN A O 1
ATOM 746 N N . ASN A 1 92 ? 11.375 -10.780 8.520 1.00 72.75 92 ASN A N 1
ATOM 747 C CA . ASN A 1 92 ? 11.574 -9.415 9.010 1.00 72.75 92 ASN A CA 1
ATOM 748 C C . ASN A 1 92 ? 10.245 -8.714 9.314 1.00 72.75 92 ASN A C 1
ATOM 750 O O . ASN A 1 92 ? 10.238 -7.581 9.782 1.00 72.75 92 ASN A O 1
ATOM 754 N N . PHE A 1 93 ? 9.109 -9.364 9.054 1.00 83.88 93 PHE A N 1
ATOM 755 C CA . PHE A 1 93 ? 7.804 -8.777 9.307 1.00 83.88 93 PHE A CA 1
ATOM 756 C C . PHE A 1 93 ? 7.292 -9.161 10.695 1.00 83.88 93 PHE A C 1
ATOM 758 O O . PHE A 1 93 ? 6.979 -10.321 10.961 1.00 83.88 93 PHE A O 1
ATOM 765 N N . ASN A 1 94 ? 7.138 -8.166 11.567 1.00 86.75 94 ASN A N 1
ATOM 766 C CA . ASN A 1 94 ? 6.551 -8.344 12.890 1.00 86.75 94 ASN A CA 1
ATOM 767 C C . ASN A 1 94 ? 5.388 -7.369 13.089 1.00 86.75 94 ASN A C 1
ATOM 769 O O . ASN A 1 94 ? 5.593 -6.158 13.152 1.00 86.75 94 ASN A O 1
ATOM 773 N N . CYS A 1 95 ? 4.169 -7.898 13.248 1.00 88.06 95 CYS A N 1
ATOM 774 C CA . CYS A 1 95 ? 2.961 -7.080 13.397 1.00 88.06 95 CYS A CA 1
ATOM 775 C C . CYS A 1 95 ? 3.018 -6.131 14.604 1.00 88.06 95 CYS A C 1
ATOM 777 O O . CYS A 1 95 ? 2.303 -5.132 14.629 1.00 88.06 95 CYS A O 1
ATOM 779 N N . GLU A 1 96 ? 3.835 -6.437 15.613 1.00 88.94 96 GLU A N 1
ATOM 780 C CA . GLU A 1 96 ? 3.944 -5.642 16.836 1.00 88.94 96 GLU A CA 1
ATOM 781 C C . GLU A 1 96 ? 4.839 -4.410 16.675 1.00 88.94 96 GLU A C 1
ATOM 783 O O . GLU A 1 96 ? 4.634 -3.423 17.380 1.00 88.94 96 GLU A O 1
ATOM 788 N N . THR A 1 97 ? 5.825 -4.459 15.774 1.00 89.62 97 THR A N 1
ATOM 789 C CA . THR A 1 97 ? 6.890 -3.443 15.684 1.00 89.62 97 THR A CA 1
ATOM 790 C C . THR A 1 97 ? 6.968 -2.735 14.341 1.00 89.62 97 THR A C 1
ATOM 792 O O . THR A 1 97 ? 7.443 -1.605 14.307 1.00 89.62 97 THR A O 1
ATOM 795 N N . VAL A 1 98 ? 6.502 -3.376 13.265 1.00 93.38 98 VAL A N 1
ATOM 796 C CA . VAL A 1 98 ? 6.490 -2.816 11.906 1.00 93.38 98 VAL A CA 1
ATOM 797 C C . VAL A 1 98 ? 5.724 -1.494 11.869 1.00 93.38 98 VAL A C 1
ATOM 799 O O . VAL A 1 98 ? 4.749 -1.331 12.606 1.00 93.38 98 VAL A O 1
ATOM 802 N N . GLU A 1 99 ? 6.106 -0.561 11.004 1.00 95.25 99 GLU A N 1
ATOM 803 C CA . GLU A 1 99 ? 5.408 0.710 10.825 1.00 95.25 99 GLU A CA 1
ATOM 804 C C . GLU A 1 99 ? 3.912 0.499 10.499 1.00 95.25 99 GLU A C 1
ATOM 806 O O . GLU A 1 99 ? 3.486 -0.463 9.846 1.00 95.25 99 GLU A O 1
ATOM 811 N N . LEU A 1 100 ? 3.069 1.381 11.050 1.00 96.31 100 LEU A N 1
ATOM 812 C CA . LEU A 1 100 ? 1.619 1.190 11.089 1.00 96.31 100 LEU A CA 1
ATOM 813 C C . LEU A 1 100 ? 0.973 1.205 9.693 1.00 96.31 100 LEU A C 1
ATOM 815 O O . LEU A 1 100 ? 0.008 0.473 9.465 1.00 96.31 100 LEU A O 1
ATOM 819 N N . ARG A 1 101 ? 1.500 1.993 8.748 1.00 97.00 101 ARG A N 1
ATOM 820 C CA . ARG A 1 101 ? 1.056 2.037 7.346 1.00 97.00 101 ARG A CA 1
ATOM 821 C C . ARG A 1 101 ? 1.369 0.737 6.637 1.00 97.00 101 ARG A C 1
ATOM 823 O O . ARG A 1 101 ? 0.521 0.262 5.884 1.00 97.00 101 ARG A O 1
ATOM 830 N N . LEU A 1 102 ? 2.534 0.141 6.892 1.00 96.19 102 LEU A N 1
ATOM 831 C CA . LEU A 1 102 ? 2.860 -1.161 6.319 1.00 96.19 102 LEU A CA 1
ATOM 832 C C . LEU A 1 102 ? 1.942 -2.254 6.871 1.00 96.19 102 LEU A C 1
ATOM 834 O O . LEU A 1 102 ? 1.374 -3.026 6.095 1.00 96.19 102 LEU A O 1
ATOM 838 N N . LEU A 1 103 ? 1.709 -2.270 8.186 1.00 96.44 103 LEU A N 1
ATOM 839 C CA . LEU A 1 103 ? 0.762 -3.209 8.791 1.00 96.44 103 LEU A CA 1
ATOM 840 C C . LEU A 1 103 ? -0.646 -3.056 8.202 1.00 96.44 103 LEU A C 1
ATOM 842 O O . LEU A 1 103 ? -1.291 -4.048 7.862 1.00 96.44 103 LEU A O 1
ATOM 846 N N . LEU A 1 104 ? -1.108 -1.813 8.041 1.00 97.69 104 LEU A N 1
ATOM 847 C CA . LEU A 1 104 ? -2.395 -1.492 7.432 1.00 97.69 104 LEU A CA 1
ATOM 848 C C . LEU A 1 104 ? -2.465 -1.944 5.965 1.00 97.69 104 LEU A C 1
ATOM 850 O O . LEU A 1 104 ? -3.471 -2.518 5.548 1.00 97.69 104 LEU A O 1
ATOM 854 N N . ALA A 1 105 ? -1.412 -1.713 5.179 1.00 97.25 105 ALA A N 1
ATOM 855 C CA . ALA A 1 105 ? -1.348 -2.114 3.777 1.00 97.25 105 ALA A CA 1
ATOM 856 C C . ALA A 1 105 ? -1.455 -3.639 3.624 1.00 97.25 105 ALA A C 1
ATOM 858 O O . ALA A 1 105 ? -2.278 -4.130 2.846 1.00 97.25 105 ALA A O 1
ATOM 859 N N . VAL A 1 106 ? -0.685 -4.387 4.421 1.00 95.69 106 VAL A N 1
ATOM 860 C CA . VAL A 1 106 ? -0.719 -5.857 4.468 1.00 95.69 106 VAL A CA 1
ATOM 861 C C . VAL A 1 106 ? -2.093 -6.360 4.911 1.00 95.69 106 VAL A C 1
ATOM 863 O O . VAL A 1 106 ? -2.654 -7.254 4.276 1.00 95.69 106 VAL A O 1
ATOM 866 N N . PHE A 1 107 ? -2.672 -5.758 5.953 1.00 96.56 107 PHE A N 1
ATOM 867 C CA . PHE A 1 107 ? -4.013 -6.075 6.444 1.00 96.56 107 PHE A CA 1
ATOM 868 C C . PHE A 1 107 ? -5.081 -5.913 5.353 1.00 96.56 107 PHE A C 1
ATOM 870 O O . PHE A 1 107 ? -5.858 -6.833 5.084 1.00 96.56 107 PHE A O 1
ATOM 877 N N . LEU A 1 108 ? -5.115 -4.758 4.684 1.00 97.25 108 LEU A N 1
ATOM 878 C CA . LEU A 1 108 ? -6.124 -4.465 3.668 1.00 97.25 108 LEU A CA 1
ATOM 879 C C . LEU A 1 108 ? -5.946 -5.332 2.422 1.00 97.25 108 LEU A C 1
ATOM 881 O O . LEU A 1 108 ? -6.937 -5.809 1.866 1.00 97.25 108 LEU A O 1
ATOM 885 N N . PHE A 1 109 ? -4.711 -5.603 2.003 1.00 95.75 109 PHE A N 1
ATOM 886 C CA . PHE A 1 109 ? -4.468 -6.502 0.876 1.00 95.75 109 PHE A CA 1
ATOM 887 C C . PHE A 1 109 ? -4.859 -7.934 1.239 1.00 95.75 109 PHE A C 1
ATOM 889 O O . PHE A 1 109 ? -5.582 -8.584 0.486 1.00 95.75 109 PHE A O 1
ATOM 896 N N . GLY A 1 110 ? -4.503 -8.395 2.435 1.00 94.25 110 GLY A N 1
ATOM 897 C CA . GLY A 1 110 ? -4.966 -9.665 2.982 1.00 94.25 110 GLY A CA 1
ATOM 898 C C . GLY A 1 110 ? -6.488 -9.820 2.955 1.00 94.25 110 GLY A C 1
ATOM 899 O O . GLY A 1 110 ? -6.998 -10.874 2.573 1.00 94.25 110 GLY A O 1
ATOM 900 N N . SER A 1 111 ? -7.230 -8.754 3.272 1.00 95.88 111 SER A N 1
ATOM 901 C CA . SER A 1 111 ? -8.696 -8.750 3.181 1.00 95.88 111 SER A CA 1
ATOM 902 C C . SER A 1 111 ? -9.204 -8.927 1.741 1.00 95.88 111 SER A C 1
ATOM 904 O O . SER A 1 111 ? -10.198 -9.613 1.515 1.00 95.88 111 SER A O 1
ATOM 906 N N . LEU A 1 112 ? -8.497 -8.376 0.744 1.00 93.94 112 LEU A N 1
ATOM 907 C CA . LEU A 1 112 ? -8.855 -8.486 -0.675 1.00 93.94 112 LEU A CA 1
ATOM 908 C C . LEU A 1 112 ? -8.725 -9.923 -1.197 1.00 93.94 112 LEU A C 1
ATOM 910 O O . LEU A 1 112 ? -9.548 -10.348 -2.007 1.00 93.94 112 LEU A O 1
ATOM 914 N N . VAL A 1 113 ? -7.700 -10.650 -0.742 1.00 91.31 113 VAL A N 1
ATOM 915 C CA . VAL A 1 113 ? -7.403 -12.036 -1.156 1.00 91.31 113 VAL A CA 1
ATOM 916 C C . VAL A 1 113 ? -8.010 -13.096 -0.227 1.00 91.31 113 VAL A C 1
ATOM 918 O O . VAL A 1 113 ? -7.780 -14.295 -0.408 1.00 91.31 113 VAL A O 1
ATOM 921 N N . SER A 1 114 ? -8.769 -12.672 0.783 1.00 92.31 114 SER A N 1
ATOM 922 C CA . SER A 1 114 ? -9.491 -13.569 1.684 1.00 92.31 114 SER A CA 1
ATOM 923 C C . SER A 1 114 ? -10.783 -14.085 1.049 1.00 92.31 114 SER A C 1
ATOM 925 O O . SER A 1 114 ? -11.361 -13.415 0.187 1.00 92.31 114 SER A O 1
ATOM 927 N N . PRO A 1 115 ? -11.279 -15.263 1.478 1.00 90.50 115 PRO A N 1
ATOM 928 C CA . PRO A 1 115 ? -12.632 -15.692 1.149 1.00 90.50 115 PRO A CA 1
ATOM 929 C C . PRO A 1 115 ? -13.651 -14.592 1.486 1.00 90.50 115 PRO A C 1
ATOM 931 O O . PRO A 1 115 ? -13.471 -13.887 2.480 1.00 90.50 115 PRO A O 1
ATOM 934 N N . PRO A 1 116 ? -14.709 -14.422 0.677 1.00 89.44 116 PRO A N 1
ATOM 935 C CA . PRO A 1 116 ? -15.677 -13.359 0.892 1.00 89.44 116 PRO A CA 1
ATOM 936 C C . PRO A 1 116 ? -16.456 -13.603 2.188 1.00 89.44 116 PRO A C 1
ATOM 938 O O . PRO A 1 116 ? -17.238 -14.546 2.292 1.00 89.44 116 PRO A O 1
ATOM 941 N N . ASP A 1 117 ? -16.257 -12.711 3.147 1.00 93.12 117 ASP A N 1
ATOM 942 C CA . ASP A 1 117 ? -17.042 -12.576 4.368 1.00 93.12 117 ASP A CA 1
ATOM 943 C C . ASP A 1 117 ? -17.304 -11.094 4.659 1.00 93.12 117 ASP A C 1
ATOM 945 O O . ASP A 1 117 ? -16.769 -10.206 3.985 1.00 93.12 117 ASP A O 1
ATOM 949 N N . ASP A 1 118 ? -18.147 -10.825 5.654 1.00 93.44 118 ASP A N 1
ATOM 950 C CA . ASP A 1 118 ? -18.581 -9.467 5.979 1.00 93.44 118 ASP A CA 1
ATOM 951 C C . ASP A 1 118 ? -17.405 -8.544 6.329 1.00 93.44 118 ASP A C 1
ATOM 953 O O . ASP A 1 118 ? -17.378 -7.396 5.881 1.00 93.44 118 ASP A O 1
ATOM 957 N N . SER A 1 119 ? -16.403 -9.030 7.068 1.00 93.25 119 SER A N 1
ATOM 958 C CA . SER A 1 119 ? -15.219 -8.244 7.436 1.00 93.25 119 SER A CA 1
ATOM 959 C C . SER A 1 119 ? -14.322 -7.956 6.228 1.00 93.25 119 SER A C 1
ATOM 961 O O . SER A 1 119 ? -13.903 -6.814 6.041 1.00 93.25 119 SER A O 1
ATOM 963 N N . ALA A 1 120 ? -14.075 -8.947 5.367 1.00 94.06 120 ALA A N 1
ATOM 964 C CA . ALA A 1 120 ? -13.272 -8.805 4.152 1.00 94.06 120 ALA A CA 1
ATOM 965 C C . ALA A 1 120 ? -13.922 -7.848 3.140 1.00 94.06 120 ALA A C 1
ATOM 967 O O . ALA A 1 120 ? -13.254 -7.036 2.496 1.00 94.06 120 ALA A O 1
ATOM 968 N N . MET A 1 121 ? -15.249 -7.900 3.018 1.00 93.62 121 MET A N 1
ATOM 969 C CA . MET A 1 121 ? -16.003 -6.988 2.161 1.00 93.62 121 MET A CA 1
ATOM 970 C C . MET A 1 121 ? -16.044 -5.569 2.737 1.00 93.62 121 MET A C 1
ATOM 972 O O . MET A 1 121 ? -15.878 -4.606 1.985 1.00 93.62 121 MET A O 1
ATOM 976 N N . SER A 1 122 ? -16.208 -5.439 4.055 1.00 95.75 122 SER A N 1
ATOM 977 C CA . SER A 1 122 ? -16.258 -4.150 4.758 1.00 95.75 122 SER A CA 1
ATOM 978 C C . SER A 1 122 ? -14.911 -3.427 4.768 1.00 95.75 122 SER A C 1
ATOM 980 O O . SER A 1 122 ? -14.875 -2.203 4.657 1.00 95.75 122 SER A O 1
ATOM 982 N N . ALA A 1 123 ? -13.794 -4.163 4.803 1.00 96.06 123 ALA A N 1
ATOM 983 C CA . ALA A 1 123 ? -12.445 -3.597 4.734 1.00 96.06 123 ALA A CA 1
ATOM 984 C C . ALA A 1 123 ? -12.212 -2.725 3.486 1.00 96.06 123 ALA A C 1
ATOM 986 O O . ALA A 1 123 ? -11.448 -1.760 3.530 1.00 96.06 123 ALA A O 1
ATOM 987 N N . ARG A 1 124 ? -12.934 -2.991 2.389 1.00 93.88 124 ARG A N 1
ATOM 988 C CA . ARG A 1 124 ? -12.849 -2.217 1.138 1.00 93.88 124 ARG A CA 1
ATOM 989 C C . ARG A 1 124 ? -13.249 -0.754 1.296 1.00 93.88 124 ARG A C 1
ATOM 991 O O . ARG A 1 124 ? -12.777 0.077 0.522 1.00 93.88 124 ARG A O 1
ATOM 998 N N . ALA A 1 125 ? -14.091 -0.434 2.283 1.00 93.75 125 ALA A N 1
ATOM 999 C CA . ALA A 1 125 ? -14.460 0.945 2.595 1.00 93.75 125 ALA A CA 1
ATOM 1000 C C . ALA A 1 125 ? -13.243 1.787 3.015 1.00 93.75 125 ALA A C 1
ATOM 1002 O O . ALA A 1 125 ? -13.250 3.004 2.848 1.00 93.75 125 ALA A O 1
ATOM 1003 N N . PHE A 1 126 ? -12.175 1.142 3.498 1.00 95.75 126 PHE A N 1
ATOM 1004 C CA . PHE A 1 126 ? -10.985 1.813 4.010 1.00 95.75 126 PHE A CA 1
ATOM 1005 C C . PHE A 1 126 ? -9.836 1.917 2.995 1.00 95.75 126 PHE A C 1
ATOM 1007 O O . PHE A 1 126 ? -8.808 2.506 3.307 1.00 95.75 126 PHE A O 1
ATOM 1014 N N . PHE A 1 127 ? -9.985 1.396 1.772 1.00 94.94 127 PHE A N 1
ATOM 1015 C CA . PHE A 1 127 ? -8.891 1.375 0.789 1.00 94.94 127 PHE A CA 1
ATOM 1016 C C . PHE A 1 127 ? -8.454 2.778 0.356 1.00 94.94 127 PHE A C 1
ATOM 1018 O O . PHE A 1 127 ? -7.263 3.075 0.333 1.00 94.94 127 PHE A O 1
ATOM 1025 N N . ASP A 1 128 ? -9.413 3.655 0.048 1.00 92.81 128 ASP A N 1
ATOM 1026 C CA . ASP A 1 128 ? -9.104 5.014 -0.409 1.00 92.81 128 ASP A CA 1
ATOM 1027 C C . ASP A 1 128 ? -8.494 5.877 0.700 1.00 92.81 128 ASP A C 1
ATOM 1029 O O . ASP A 1 128 ? -7.571 6.643 0.436 1.00 92.81 128 ASP A O 1
ATOM 1033 N N . ILE A 1 129 ? -8.965 5.720 1.941 1.00 94.94 129 ILE A N 1
ATOM 1034 C CA . ILE A 1 129 ? -8.419 6.463 3.080 1.00 94.94 129 ILE A CA 1
ATOM 1035 C C . ILE A 1 129 ? -7.041 5.943 3.500 1.00 94.94 129 ILE A C 1
ATOM 1037 O O . ILE A 1 129 ? -6.172 6.737 3.844 1.00 94.94 129 ILE A O 1
ATOM 1041 N N . ALA A 1 130 ? -6.808 4.632 3.411 1.00 96.44 130 ALA A N 1
ATOM 1042 C CA . ALA A 1 130 ? -5.500 4.042 3.667 1.00 96.44 130 ALA A CA 1
ATOM 1043 C C . ALA A 1 130 ? -4.464 4.470 2.624 1.00 96.44 130 ALA A C 1
ATOM 1045 O O . ALA A 1 130 ? -3.322 4.748 2.978 1.00 96.44 130 ALA A O 1
ATOM 1046 N N . GLU A 1 131 ? -4.862 4.574 1.351 1.00 94.88 131 GLU A N 1
ATOM 1047 C CA . GLU A 1 131 ? -3.992 5.144 0.323 1.00 94.88 131 GLU A CA 1
ATOM 1048 C C . GLU A 1 131 ? -3.576 6.567 0.673 1.00 94.88 131 GLU A C 1
ATOM 1050 O O . GLU A 1 131 ? -2.390 6.883 0.613 1.00 94.88 131 GLU A O 1
ATOM 1055 N N . GLU A 1 132 ? -4.513 7.414 1.090 1.00 94.62 132 GLU A N 1
ATOM 1056 C CA . GLU A 1 132 ? -4.142 8.762 1.506 1.00 94.62 132 GLU A CA 1
ATOM 1057 C C . GLU A 1 132 ? -3.220 8.751 2.733 1.00 94.62 132 GLU A C 1
ATOM 1059 O O . GLU A 1 132 ? -2.217 9.456 2.743 1.00 94.62 132 GLU A O 1
ATOM 1064 N N . TYR A 1 133 ? -3.504 7.909 3.728 1.00 96.31 133 TYR A N 1
ATOM 1065 C CA . TYR A 1 133 ? -2.708 7.809 4.953 1.00 96.31 133 TYR A CA 1
ATOM 1066 C C . TYR A 1 133 ? -1.240 7.428 4.698 1.00 96.31 133 TYR A C 1
ATOM 1068 O O . TYR A 1 133 ? -0.320 7.928 5.356 1.00 96.31 133 TYR A O 1
ATOM 1076 N N . VAL A 1 134 ? -1.005 6.545 3.724 1.00 96.38 134 VAL A N 1
ATOM 1077 C CA . VAL A 1 134 ? 0.345 6.161 3.298 1.00 96.38 134 VAL A CA 1
ATOM 1078 C C . VAL A 1 134 ? 1.030 7.330 2.588 1.00 96.38 134 VAL A C 1
ATOM 1080 O O . VAL A 1 134 ? 2.130 7.731 2.969 1.00 96.38 134 VAL A O 1
ATOM 1083 N N . PHE A 1 135 ? 0.369 7.919 1.587 1.00 94.19 135 PHE A N 1
ATOM 1084 C CA . PHE A 1 135 ? 0.954 8.963 0.736 1.00 94.19 135 PHE A CA 1
ATOM 1085 C C . PHE A 1 135 ? 0.998 10.361 1.377 1.00 94.19 135 PHE A C 1
ATOM 1087 O O . PHE A 1 135 ? 1.582 11.281 0.790 1.00 94.19 135 PHE A O 1
ATOM 1094 N N . SER A 1 136 ? 0.424 10.528 2.572 1.00 93.19 136 SER A N 1
ATOM 1095 C CA . SER A 1 136 ? 0.554 11.734 3.394 1.00 93.19 136 SER A CA 1
ATOM 1096 C C . SER A 1 136 ? 1.871 11.789 4.178 1.00 93.19 136 SER A C 1
ATOM 1098 O O . SER A 1 136 ? 2.148 12.798 4.826 1.00 93.19 136 SER A O 1
ATOM 1100 N N . HIS A 1 137 ? 2.676 10.720 4.165 1.00 93.06 137 HIS A N 1
ATOM 1101 C CA . HIS A 1 137 ? 3.950 10.690 4.879 1.00 93.06 137 HIS A CA 1
ATOM 1102 C C . HIS A 1 137 ? 4.993 11.632 4.253 1.00 93.06 137 HIS A C 1
ATOM 1104 O O . HIS A 1 137 ? 5.059 11.797 3.033 1.00 93.06 137 HIS A O 1
ATOM 1110 N N . ALA A 1 138 ? 5.862 12.202 5.095 1.00 90.12 138 ALA A N 1
ATOM 1111 C CA . ALA A 1 138 ? 6.866 13.190 4.694 1.00 90.12 138 ALA A CA 1
ATOM 1112 C C . ALA A 1 138 ? 7.890 12.663 3.675 1.00 90.12 138 ALA A C 1
ATOM 1114 O O . ALA A 1 138 ? 8.438 13.451 2.913 1.00 90.12 138 ALA A O 1
ATOM 1115 N N . VAL A 1 139 ? 8.105 11.343 3.610 1.00 87.88 139 VAL A N 1
ATOM 1116 C CA . VAL A 1 139 ? 8.986 10.703 2.610 1.00 87.88 139 VAL A CA 1
ATOM 1117 C C . VAL A 1 139 ? 8.562 11.020 1.169 1.00 87.88 139 VAL A C 1
ATOM 1119 O O . VAL A 1 139 ? 9.394 11.068 0.270 1.00 87.88 139 VAL A O 1
ATOM 1122 N N . PHE A 1 140 ? 7.272 11.307 0.957 1.00 88.81 140 PHE A N 1
ATOM 1123 C CA . PHE A 1 140 ? 6.713 11.686 -0.339 1.00 88.81 140 PHE A CA 1
ATOM 1124 C C . PHE A 1 140 ? 6.593 13.204 -0.535 1.00 88.81 140 PHE A C 1
ATOM 1126 O O . PHE A 1 140 ? 5.933 13.636 -1.487 1.00 88.81 140 PHE A O 1
ATOM 1133 N N . ASP A 1 141 ? 7.158 14.017 0.364 1.00 86.19 141 ASP A N 1
ATOM 1134 C CA . ASP A 1 141 ? 7.229 15.469 0.216 1.00 86.19 141 ASP A CA 1
ATOM 1135 C C . ASP A 1 141 ? 8.516 15.884 -0.519 1.00 86.19 141 ASP A C 1
ATOM 1137 O O . ASP A 1 141 ? 9.625 15.406 -0.276 1.00 86.19 141 ASP A O 1
ATOM 1141 N N . SER A 1 142 ? 8.367 16.867 -1.400 1.00 77.06 142 SER A N 1
ATOM 1142 C CA . SER A 1 142 ? 9.450 17.578 -2.076 1.00 77.06 142 SER A CA 1
ATOM 1143 C C . SER A 1 142 ? 10.523 18.128 -1.123 1.00 77.06 142 SER A C 1
ATOM 1145 O O . SER A 1 142 ? 11.697 18.215 -1.495 1.00 77.06 142 SER A O 1
ATOM 1147 N N . SER A 1 143 ? 10.141 18.491 0.107 1.00 78.25 143 SER A N 1
ATOM 1148 C CA . SER A 1 143 ? 11.056 19.017 1.124 1.00 78.25 143 SER A CA 1
ATOM 1149 C C . SER A 1 143 ? 12.045 17.959 1.627 1.00 78.25 143 SER A C 1
ATOM 1151 O O . SER A 1 143 ? 13.248 18.230 1.701 1.00 78.25 143 SER A O 1
ATOM 1153 N N . PHE A 1 144 ? 11.558 16.741 1.877 1.00 74.75 144 PHE A N 1
ATOM 1154 C CA . PHE A 1 144 ? 12.355 15.580 2.266 1.00 74.75 144 PHE A CA 1
ATOM 1155 C C . PHE A 1 144 ? 13.382 15.232 1.184 1.00 74.75 144 PHE A C 1
ATOM 1157 O O . PHE A 1 144 ? 14.575 15.082 1.456 1.00 74.75 144 PHE A O 1
ATOM 1164 N N . ARG A 1 145 ? 12.947 15.241 -0.080 1.00 69.00 145 ARG A N 1
ATOM 1165 C CA . ARG A 1 145 ? 13.825 15.028 -1.235 1.00 69.00 145 ARG A CA 1
ATOM 1166 C C . ARG A 1 145 ? 14.962 16.046 -1.301 1.00 69.00 145 ARG A C 1
ATOM 1168 O O . ARG A 1 145 ? 16.119 15.668 -1.484 1.00 69.00 145 ARG A O 1
ATOM 1175 N N . LYS A 1 146 ? 14.646 17.337 -1.161 1.00 70.94 146 LYS A N 1
ATOM 1176 C CA . LYS A 1 146 ? 15.654 18.404 -1.217 1.00 70.94 146 LYS A CA 1
ATOM 1177 C C . LYS A 1 146 ? 16.683 18.252 -0.096 1.00 70.94 146 LYS A C 1
ATOM 1179 O O . LYS A 1 146 ? 17.878 18.378 -0.345 1.00 70.94 146 LYS A O 1
ATOM 1184 N N . TYR A 1 147 ? 16.226 17.910 1.107 1.00 71.44 147 TYR A N 1
ATOM 1185 C CA . TYR A 1 147 ? 17.106 17.635 2.239 1.00 71.44 147 TYR A CA 1
ATOM 1186 C C . TYR A 1 147 ? 18.078 16.477 1.958 1.00 71.44 147 TYR A C 1
ATOM 1188 O O . TYR A 1 147 ? 19.277 16.625 2.199 1.00 71.44 147 TYR A O 1
ATOM 1196 N N . ASN A 1 148 ? 17.599 15.359 1.402 1.00 68.62 148 ASN A N 1
ATOM 1197 C CA . ASN A 1 148 ? 18.452 14.211 1.071 1.00 68.62 148 ASN A CA 1
ATOM 1198 C C . ASN A 1 148 ? 19.427 14.494 -0.080 1.00 68.62 148 ASN A C 1
ATOM 1200 O O . ASN A 1 148 ? 20.551 13.984 -0.082 1.00 68.62 148 ASN A O 1
ATOM 1204 N N . GLN A 1 149 ? 19.033 15.333 -1.041 1.00 68.31 149 GLN A N 1
ATOM 1205 C CA . GLN A 1 149 ? 19.910 15.755 -2.132 1.00 68.31 149 GLN A CA 1
ATOM 1206 C C . GLN A 1 149 ? 21.053 16.657 -1.637 1.00 68.31 149 GLN A C 1
ATOM 1208 O O . GLN A 1 149 ? 22.189 16.496 -2.086 1.00 68.31 149 GLN A O 1
ATOM 1213 N N . ASP A 1 150 ? 20.765 17.559 -0.695 1.00 68.69 150 ASP A N 1
ATOM 1214 C CA . ASP A 1 150 ? 21.737 18.510 -0.147 1.00 68.69 150 ASP A CA 1
ATOM 1215 C C . ASP A 1 150 ? 22.688 17.861 0.890 1.00 68.69 150 ASP A C 1
ATOM 1217 O O . ASP A 1 150 ? 23.848 18.261 0.992 1.00 68.69 150 ASP A O 1
ATOM 1221 N N . ASN A 1 151 ? 22.242 16.829 1.626 1.00 59.56 151 ASN A N 1
ATOM 1222 C CA . ASN A 1 151 ? 22.993 16.191 2.726 1.00 59.56 151 ASN A CA 1
ATOM 1223 C C . ASN A 1 151 ? 23.650 14.837 2.378 1.00 59.56 151 ASN A C 1
ATOM 1225 O O . ASN A 1 151 ? 23.806 13.986 3.248 1.00 59.56 151 ASN A O 1
ATOM 1229 N N . GLN A 1 152 ? 24.086 14.643 1.129 1.00 58.31 152 GLN A N 1
ATOM 1230 C CA . GLN A 1 152 ? 24.843 13.453 0.688 1.00 58.31 152 GLN A CA 1
ATOM 1231 C C . GLN A 1 152 ? 24.103 12.102 0.813 1.00 58.31 152 GLN A C 1
ATOM 1233 O O . GLN A 1 152 ? 24.724 11.122 1.210 1.00 58.31 152 GLN A O 1
ATOM 1238 N N . ARG A 1 153 ? 22.824 12.019 0.398 1.00 65.19 153 ARG A N 1
ATOM 1239 C CA . ARG A 1 153 ? 22.089 10.746 0.185 1.00 65.19 153 ARG A CA 1
ATOM 1240 C C . ARG A 1 153 ? 22.273 9.739 1.328 1.00 65.19 153 ARG A C 1
ATOM 1242 O O . ARG A 1 153 ? 22.843 8.666 1.137 1.00 65.19 153 ARG A O 1
ATOM 1249 N N . LEU A 1 154 ? 21.831 10.113 2.526 1.00 68.00 154 LEU A N 1
ATOM 1250 C CA . LEU A 1 154 ? 21.783 9.162 3.632 1.00 68.00 154 LEU A CA 1
ATOM 1251 C C . LEU A 1 154 ? 20.888 7.968 3.248 1.00 68.00 154 LEU A C 1
ATOM 1253 O O . LEU A 1 154 ? 19.879 8.184 2.568 1.00 68.00 154 LEU A O 1
ATOM 1257 N N . PRO A 1 155 ? 21.254 6.740 3.658 1.00 73.69 155 PRO A N 1
ATOM 1258 C CA . PRO A 1 155 ? 20.404 5.574 3.463 1.00 73.69 155 PRO A CA 1
ATOM 1259 C C . PRO A 1 155 ? 19.069 5.774 4.181 1.00 73.69 155 PRO A C 1
ATOM 1261 O O . PRO A 1 155 ? 18.993 6.490 5.187 1.00 73.69 155 PRO A O 1
ATOM 1264 N N . PHE A 1 156 ? 18.027 5.137 3.662 1.00 78.12 156 PHE A N 1
ATOM 1265 C CA . PHE A 1 156 ? 16.720 5.152 4.295 1.00 78.12 156 PHE A CA 1
ATOM 1266 C C . PHE A 1 156 ? 16.775 4.417 5.633 1.00 78.12 156 PHE A C 1
ATOM 1268 O O . PHE A 1 156 ? 17.411 3.373 5.783 1.00 78.12 156 PHE A O 1
ATOM 1275 N N . SER A 1 157 ? 16.077 4.958 6.624 1.00 85.88 157 SER A N 1
ATOM 1276 C CA . SER A 1 157 ? 15.785 4.220 7.848 1.00 85.88 157 SER A CA 1
ATOM 1277 C C . SER A 1 157 ? 14.832 3.059 7.561 1.00 85.88 157 SER A C 1
ATOM 1279 O O . SER A 1 157 ? 14.040 3.105 6.623 1.00 85.88 157 SER A O 1
ATOM 1281 N N . GLU A 1 158 ? 14.857 2.035 8.413 1.00 85.19 158 GLU A N 1
ATOM 1282 C CA . GLU A 1 158 ? 13.964 0.873 8.305 1.00 85.19 158 GLU A CA 1
ATOM 1283 C C . GLU A 1 158 ? 12.484 1.285 8.215 1.00 85.19 158 GLU A C 1
ATOM 1285 O O . GLU A 1 158 ? 11.768 0.812 7.340 1.00 85.19 158 GLU A O 1
ATOM 1290 N N . ALA A 1 159 ? 12.055 2.265 9.015 1.00 88.81 159 ALA A N 1
ATOM 1291 C CA . ALA A 1 159 ? 10.690 2.788 8.967 1.00 88.81 159 ALA A CA 1
ATOM 1292 C C . ALA A 1 159 ? 10.348 3.460 7.622 1.00 88.81 159 ALA A C 1
ATOM 1294 O O . ALA A 1 159 ? 9.231 3.331 7.130 1.00 88.81 159 ALA A O 1
ATOM 1295 N N . GLU A 1 160 ? 11.288 4.175 6.998 1.00 89.19 160 GLU A N 1
ATOM 1296 C CA . GLU A 1 160 ? 11.057 4.772 5.676 1.00 89.19 160 GLU A CA 1
ATOM 1297 C C . GLU A 1 160 ? 10.966 3.698 4.592 1.00 89.19 160 GLU A C 1
ATOM 1299 O O . GLU A 1 160 ? 10.098 3.789 3.724 1.00 89.19 160 GLU A O 1
ATOM 1304 N N . ILE A 1 161 ? 11.795 2.653 4.679 1.00 87.44 161 ILE A N 1
ATOM 1305 C CA . ILE A 1 161 ? 11.709 1.481 3.801 1.00 87.44 161 ILE A CA 1
ATOM 1306 C C . ILE A 1 161 ? 10.332 0.822 3.935 1.00 87.44 161 ILE A C 1
ATOM 1308 O O . ILE A 1 161 ? 9.673 0.576 2.924 1.00 87.44 161 ILE A O 1
ATOM 1312 N N . GLU A 1 162 ? 9.861 0.592 5.162 1.00 92.00 162 GLU A N 1
ATOM 1313 C CA . GLU A 1 162 ? 8.542 0.012 5.430 1.00 92.00 162 GLU A CA 1
ATOM 1314 C C . GLU A 1 162 ? 7.405 0.866 4.845 1.00 92.00 162 GLU A C 1
ATOM 1316 O O . GLU A 1 162 ? 6.449 0.333 4.280 1.00 92.00 162 GLU A O 1
ATOM 1321 N N . ILE A 1 163 ? 7.523 2.196 4.888 1.00 93.25 163 ILE A N 1
ATOM 1322 C CA . ILE A 1 163 ? 6.539 3.113 4.293 1.00 93.25 163 ILE A CA 1
ATOM 1323 C C . ILE A 1 163 ? 6.544 3.033 2.762 1.00 93.25 163 ILE A C 1
ATOM 1325 O O . ILE A 1 163 ? 5.475 3.043 2.144 1.00 93.25 163 ILE A O 1
ATOM 1329 N N . LEU A 1 164 ? 7.717 2.927 2.131 1.00 91.69 164 LEU A N 1
ATOM 1330 C CA . LEU A 1 164 ? 7.806 2.733 0.682 1.00 91.69 164 LEU A CA 1
ATOM 1331 C C . LEU A 1 164 ? 7.227 1.368 0.267 1.00 91.69 164 LEU A C 1
ATOM 1333 O O . LEU A 1 164 ? 6.482 1.284 -0.710 1.00 91.69 164 LEU A O 1
ATOM 1337 N N . GLN A 1 165 ? 7.476 0.313 1.050 1.00 91.81 165 GLN A N 1
ATOM 1338 C CA . GLN A 1 165 ? 6.843 -0.997 0.859 1.00 91.81 165 GLN A CA 1
ATOM 1339 C C . GLN A 1 165 ? 5.316 -0.916 1.015 1.00 91.81 165 GLN A C 1
ATOM 1341 O O . GLN A 1 165 ? 4.583 -1.497 0.214 1.00 91.81 165 GLN A O 1
ATOM 1346 N N . ALA A 1 166 ? 4.820 -0.166 2.006 1.00 95.25 166 ALA A N 1
ATOM 1347 C CA . ALA A 1 166 ? 3.390 0.058 2.210 1.00 95.25 166 ALA A CA 1
ATOM 1348 C C . ALA A 1 166 ? 2.741 0.736 0.995 1.00 95.25 166 ALA A C 1
ATOM 1350 O O . ALA A 1 166 ? 1.651 0.343 0.571 1.00 95.25 166 ALA A O 1
ATOM 1351 N N . ALA A 1 167 ? 3.420 1.733 0.419 1.00 94.81 167 ALA A N 1
ATOM 1352 C CA . ALA A 1 167 ? 2.959 2.447 -0.767 1.00 94.81 167 ALA A CA 1
ATOM 1353 C C . ALA A 1 167 ? 2.861 1.534 -1.990 1.00 94.81 167 ALA A C 1
ATOM 1355 O O . ALA A 1 167 ? 1.825 1.540 -2.658 1.00 94.81 167 ALA A O 1
ATOM 1356 N N . GLU A 1 168 ? 3.873 0.700 -2.231 1.00 91.50 168 GLU A N 1
ATOM 1357 C CA . GLU A 1 168 ? 3.852 -0.274 -3.327 1.00 91.50 168 GLU A CA 1
ATOM 1358 C C . GLU A 1 168 ? 2.704 -1.289 -3.157 1.00 91.50 168 GLU A C 1
ATOM 1360 O O . GLU A 1 168 ? 1.912 -1.519 -4.075 1.00 91.50 168 GLU A O 1
ATOM 1365 N N . ILE A 1 169 ? 2.525 -1.838 -1.950 1.00 93.50 169 ILE A N 1
ATOM 1366 C CA . ILE A 1 169 ? 1.442 -2.788 -1.641 1.00 93.50 169 ILE A CA 1
ATOM 1367 C C . ILE A 1 169 ? 0.064 -2.152 -1.876 1.00 93.50 169 ILE A C 1
ATOM 1369 O O . ILE A 1 169 ? -0.793 -2.744 -2.543 1.00 93.50 169 ILE A O 1
ATOM 1373 N N . ILE A 1 170 ? -0.161 -0.936 -1.368 1.00 94.56 170 ILE A N 1
ATOM 1374 C CA . ILE A 1 170 ? -1.423 -0.210 -1.564 1.00 94.56 170 ILE A CA 1
ATOM 1375 C C . ILE A 1 170 ? -1.668 0.114 -3.036 1.00 94.56 170 ILE A C 1
ATOM 1377 O O . ILE A 1 170 ? -2.807 0.031 -3.502 1.00 94.56 170 ILE A O 1
ATOM 1381 N N . GLN A 1 171 ? -0.627 0.463 -3.787 1.00 91.75 171 GLN A N 1
ATOM 1382 C CA . GLN A 1 171 ? -0.753 0.762 -5.204 1.00 91.75 171 GLN A CA 1
ATOM 1383 C C . GLN A 1 171 ? -1.245 -0.458 -5.993 1.00 91.75 171 GLN A C 1
ATOM 1385 O O . GLN A 1 171 ? -2.160 -0.348 -6.818 1.00 91.75 171 GLN A O 1
ATOM 1390 N N . ILE A 1 172 ? -0.701 -1.637 -5.704 1.00 90.12 172 ILE A N 1
ATOM 1391 C CA . ILE A 1 172 ? -1.112 -2.896 -6.335 1.00 90.12 172 ILE A CA 1
ATOM 1392 C C . ILE A 1 172 ? -2.543 -3.272 -5.912 1.00 90.12 172 ILE A C 1
ATOM 1394 O O . ILE A 1 172 ? -3.372 -3.644 -6.755 1.00 90.12 172 ILE A O 1
ATOM 1398 N N . LEU A 1 173 ? -2.877 -3.092 -4.630 1.00 92.31 173 LEU A N 1
ATOM 1399 C CA . LEU A 1 173 ? -4.231 -3.281 -4.101 1.00 92.31 173 LEU A CA 1
ATOM 1400 C C . LEU A 1 173 ? -5.251 -2.406 -4.836 1.00 92.31 173 LEU A C 1
ATOM 1402 O O . LEU A 1 173 ? -6.261 -2.899 -5.344 1.00 92.31 173 LEU A O 1
ATOM 1406 N N . GLN A 1 174 ? -4.985 -1.105 -4.934 1.00 90.75 174 GLN A N 1
ATOM 1407 C CA . GLN A 1 174 ? -5.898 -0.146 -5.552 1.00 90.75 174 GLN A CA 1
ATOM 1408 C C . GLN A 1 174 ? -6.010 -0.360 -7.067 1.00 90.75 174 GLN A C 1
ATOM 1410 O O . GLN A 1 174 ? -7.073 -0.146 -7.650 1.00 90.75 174 GLN A O 1
ATOM 1415 N N . SER A 1 175 ? -4.961 -0.869 -7.712 1.00 84.44 175 SER A N 1
ATOM 1416 C CA . SER A 1 175 ? -4.964 -1.184 -9.150 1.00 84.44 175 SER A CA 1
ATOM 1417 C C . SER A 1 175 ? -5.773 -2.424 -9.499 1.00 84.44 175 SER A C 1
ATOM 1419 O O . SER A 1 175 ? -6.345 -2.517 -10.592 1.00 84.44 175 SER A O 1
ATOM 1421 N N . SER A 1 176 ? -5.890 -3.337 -8.535 1.00 80.00 176 SER A N 1
ATOM 1422 C CA . SER A 1 176 ? -6.784 -4.490 -8.613 1.00 80.00 176 SER A CA 1
ATOM 1423 C C . SER A 1 176 ? -8.259 -4.068 -8.604 1.00 80.00 176 SER A C 1
ATOM 1425 O O . SER A 1 176 ? -9.123 -4.815 -9.068 1.00 80.00 176 SER A O 1
ATOM 1427 N N . ARG A 1 177 ? -8.581 -2.842 -8.160 1.00 78.94 177 ARG A N 1
ATOM 1428 C CA . ARG A 1 177 ? -9.937 -2.300 -8.288 1.00 78.94 177 ARG A CA 1
ATOM 1429 C C . ARG A 1 177 ? -10.222 -1.939 -9.740 1.00 78.94 177 ARG A C 1
ATOM 1431 O O . ARG A 1 177 ? -9.444 -1.280 -10.434 1.00 78.94 177 ARG A O 1
ATOM 1438 N N . ASN A 1 178 ? -11.404 -2.325 -10.203 1.00 74.44 178 ASN A N 1
ATOM 1439 C CA . ASN A 1 178 ? -11.864 -2.004 -11.549 1.00 74.44 178 ASN A CA 1
ATOM 1440 C C . ASN A 1 178 ? -12.474 -0.591 -11.619 1.00 74.44 178 ASN A C 1
ATOM 1442 O O . ASN A 1 178 ? -13.623 -0.423 -12.019 1.00 74.44 178 ASN A O 1
ATOM 1446 N N . HIS A 1 179 ? -11.722 0.423 -11.178 1.00 81.88 179 HIS A N 1
ATOM 1447 C CA . HIS A 1 179 ? -12.159 1.818 -11.168 1.00 81.88 179 HIS A CA 1
ATOM 1448 C C . HIS A 1 179 ? -11.204 2.699 -11.977 1.00 81.88 179 HIS A C 1
ATOM 1450 O O . HIS A 1 179 ? -10.007 2.775 -11.697 1.00 81.88 179 HIS A O 1
ATOM 1456 N N . GLN A 1 180 ? -11.738 3.370 -12.999 1.00 81.56 180 GLN A N 1
ATOM 1457 C CA . GLN A 1 180 ? -10.933 4.131 -13.953 1.00 81.56 180 GLN A CA 1
ATOM 1458 C C . GLN A 1 180 ? -10.204 5.315 -13.303 1.00 81.56 180 GLN A C 1
ATOM 1460 O O . GLN A 1 180 ? -9.027 5.515 -13.602 1.00 81.56 180 GLN A O 1
ATOM 1465 N N . GLU A 1 181 ? -10.855 6.057 -12.399 1.00 84.50 181 GLU A N 1
ATOM 1466 C CA . GLU A 1 181 ? -10.211 7.174 -11.691 1.00 84.50 181 GLU A CA 1
ATOM 1467 C C . GLU A 1 181 ? -9.093 6.689 -10.771 1.00 84.50 181 GLU A C 1
ATOM 1469 O O . GLU A 1 181 ? -8.003 7.251 -10.805 1.00 84.50 181 GLU A O 1
ATOM 1474 N N . THR A 1 182 ? -9.305 5.599 -10.024 1.00 85.56 182 THR A N 1
ATOM 1475 C CA . THR A 1 182 ? -8.258 4.993 -9.182 1.00 85.56 182 THR A CA 1
ATOM 1476 C C . THR A 1 182 ? -7.053 4.579 -10.029 1.00 85.56 182 THR A C 1
ATOM 1478 O O . THR A 1 182 ? -5.923 4.953 -9.727 1.00 85.56 182 THR A O 1
ATOM 1481 N N . ARG A 1 183 ? -7.278 3.904 -11.164 1.00 84.50 183 ARG A N 1
ATOM 1482 C CA . ARG A 1 183 ? -6.195 3.527 -12.090 1.00 84.50 183 ARG A CA 1
ATOM 1483 C C . ARG A 1 183 ? -5.482 4.740 -12.690 1.00 84.50 183 ARG A C 1
ATOM 1485 O O . ARG A 1 183 ? -4.272 4.699 -12.893 1.00 84.50 183 ARG A O 1
ATOM 1492 N N . ARG A 1 184 ? -6.214 5.814 -13.004 1.00 85.62 184 ARG A N 1
ATOM 1493 C CA . ARG A 1 184 ? -5.631 7.064 -13.511 1.00 85.62 184 ARG A CA 1
ATOM 1494 C C . ARG A 1 184 ? -4.780 7.748 -12.439 1.00 85.62 184 ARG A C 1
ATOM 1496 O O . ARG A 1 184 ? -3.658 8.132 -12.749 1.00 85.62 184 ARG A O 1
ATOM 1503 N N . ARG A 1 185 ? -5.283 7.861 -11.204 1.00 89.62 185 ARG A N 1
ATOM 1504 C CA . ARG A 1 185 ? -4.565 8.415 -10.043 1.00 89.62 185 ARG A CA 1
ATOM 1505 C C . ARG A 1 185 ? -3.267 7.657 -9.788 1.00 89.62 185 ARG A C 1
ATOM 1507 O O . ARG A 1 185 ? -2.223 8.274 -9.618 1.00 89.62 185 ARG A O 1
ATOM 1514 N N . ILE A 1 186 ? -3.310 6.330 -9.864 1.00 87.50 186 ILE A N 1
ATOM 1515 C CA . ILE A 1 186 ? -2.118 5.497 -9.695 1.00 87.50 186 ILE A CA 1
ATOM 1516 C C . ILE A 1 186 ? -1.054 5.825 -10.741 1.00 87.50 186 ILE A C 1
ATOM 1518 O O . ILE A 1 186 ? 0.075 6.123 -10.376 1.00 87.50 186 ILE A O 1
ATOM 1522 N N . ARG A 1 187 ? -1.423 5.865 -12.026 1.00 86.19 187 ARG A N 1
ATOM 1523 C CA . ARG A 1 187 ? -0.462 6.141 -13.108 1.00 86.19 187 ARG A CA 1
ATOM 1524 C C . ARG A 1 187 ? 0.082 7.566 -13.116 1.00 86.19 187 ARG A C 1
ATOM 1526 O O . ARG A 1 187 ? 1.225 7.776 -13.482 1.00 86.19 187 ARG A O 1
ATOM 1533 N N . VAL A 1 188 ? -0.758 8.554 -12.817 1.00 86.62 188 VAL A N 1
ATOM 1534 C CA . VAL A 1 188 ? -0.413 9.970 -13.034 1.00 86.62 188 VAL A CA 1
ATOM 1535 C C . VAL A 1 188 ? 0.142 10.630 -11.775 1.00 86.62 188 VAL A C 1
ATOM 1537 O O . VAL A 1 188 ? 0.839 11.632 -11.879 1.00 86.62 188 VAL A O 1
ATOM 1540 N N . GLU A 1 189 ? -0.165 10.096 -10.593 1.00 88.06 189 GLU A N 1
ATOM 1541 C CA . GLU A 1 189 ? 0.159 10.749 -9.325 1.00 88.06 189 GLU A CA 1
ATOM 1542 C C . GLU A 1 189 ? 0.910 9.834 -8.358 1.00 88.06 189 GLU A C 1
ATOM 1544 O O . GLU A 1 189 ? 1.945 10.236 -7.839 1.00 88.06 189 GLU A O 1
ATOM 1549 N N . ARG A 1 190 ? 0.417 8.618 -8.087 1.00 89.81 190 ARG A N 1
ATOM 1550 C CA . ARG A 1 190 ? 0.988 7.769 -7.021 1.00 89.81 190 ARG A CA 1
ATOM 1551 C C . ARG A 1 190 ? 2.287 7.083 -7.438 1.00 89.81 190 ARG A C 1
ATOM 1553 O O . ARG A 1 190 ? 3.282 7.229 -6.737 1.00 89.81 190 ARG A O 1
ATOM 1560 N N . HIS A 1 191 ? 2.293 6.425 -8.596 1.00 89.50 191 HIS A N 1
ATOM 1561 C CA . 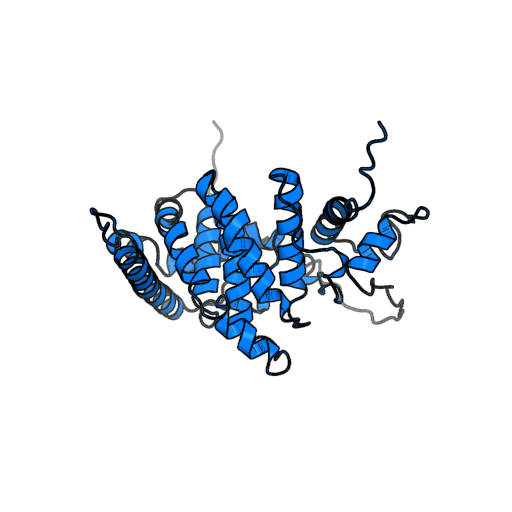HIS A 1 191 ? 3.460 5.691 -9.093 1.00 89.50 191 HIS A CA 1
ATOM 1562 C C . HIS A 1 191 ? 4.662 6.614 -9.342 1.00 89.50 191 HIS A C 1
ATOM 1564 O O . HIS A 1 191 ? 5.729 6.330 -8.803 1.00 89.50 191 HIS A O 1
ATOM 1570 N N . PRO A 1 192 ? 4.515 7.781 -10.010 1.00 87.75 192 PRO A N 1
ATOM 1571 C CA . PRO A 1 192 ? 5.630 8.720 -10.142 1.00 87.75 192 PRO A CA 1
ATOM 1572 C C . PRO A 1 192 ? 6.155 9.227 -8.792 1.00 87.75 192 PRO A C 1
ATOM 1574 O O . PRO A 1 192 ? 7.363 9.292 -8.598 1.00 87.75 192 PRO A O 1
ATOM 1577 N N . ARG A 1 193 ? 5.273 9.523 -7.820 1.00 87.88 193 ARG A N 1
ATOM 1578 C CA . ARG A 1 193 ? 5.695 9.956 -6.472 1.00 87.88 193 ARG A CA 1
ATOM 1579 C C . ARG A 1 193 ? 6.494 8.883 -5.732 1.00 87.88 193 ARG A C 1
ATOM 1581 O O . ARG A 1 193 ? 7.417 9.233 -5.003 1.00 87.88 193 ARG A O 1
ATOM 1588 N N . LEU A 1 194 ? 6.145 7.609 -5.904 1.00 87.81 194 LEU A N 1
ATOM 1589 C CA . LEU A 1 194 ? 6.878 6.495 -5.305 1.00 87.81 194 LEU A CA 1
ATOM 1590 C C . LEU A 1 194 ? 8.266 6.329 -5.944 1.00 87.81 194 LEU A C 1
ATOM 1592 O O . LEU A 1 194 ? 9.254 6.226 -5.222 1.00 87.81 194 LEU A O 1
ATOM 1596 N N . ILE A 1 195 ? 8.354 6.392 -7.277 1.00 83.88 195 ILE A N 1
ATOM 1597 C CA . ILE A 1 195 ? 9.630 6.351 -8.019 1.00 83.88 195 ILE A CA 1
ATOM 1598 C C . ILE A 1 195 ? 10.542 7.506 -7.615 1.00 83.88 195 ILE A C 1
ATOM 1600 O O . ILE A 1 195 ? 11.731 7.312 -7.371 1.00 83.88 195 ILE A O 1
ATOM 1604 N N . GLU A 1 196 ? 9.989 8.715 -7.524 1.00 81.44 196 GLU A N 1
ATOM 1605 C CA . GLU A 1 196 ? 10.750 9.892 -7.115 1.00 81.44 196 GLU A CA 1
ATOM 1606 C C . GLU A 1 196 ? 11.288 9.785 -5.684 1.00 81.44 196 GLU A C 1
ATOM 1608 O O . GLU A 1 196 ? 12.361 10.326 -5.409 1.00 81.44 196 GLU A O 1
ATOM 1613 N N . ALA A 1 197 ? 10.556 9.114 -4.788 1.00 80.56 197 ALA A N 1
ATOM 1614 C CA . ALA A 1 197 ? 11.004 8.864 -3.425 1.00 80.56 197 ALA A CA 1
ATOM 1615 C C . ALA A 1 197 ? 12.138 7.827 -3.393 1.00 80.56 197 ALA A C 1
ATOM 1617 O O . ALA A 1 197 ? 13.150 8.072 -2.748 1.00 80.56 197 ALA A O 1
ATOM 1618 N N . GLU A 1 198 ? 12.019 6.718 -4.127 1.00 74.88 198 GLU A N 1
ATOM 1619 C CA . GLU A 1 198 ? 13.034 5.651 -4.174 1.00 74.88 198 GLU A CA 1
ATOM 1620 C C . GLU A 1 198 ? 14.365 6.101 -4.809 1.00 74.88 198 GLU A C 1
ATOM 1622 O O . GLU A 1 198 ? 15.436 5.698 -4.350 1.00 74.88 198 GLU A O 1
ATOM 1627 N N . HIS A 1 199 ? 14.319 7.023 -5.780 1.00 65.06 199 HIS A N 1
ATOM 1628 C CA . HIS A 1 199 ? 15.473 7.512 -6.550 1.00 65.06 199 HIS A CA 1
ATOM 1629 C C . HIS A 1 199 ? 16.624 8.149 -5.729 1.00 65.06 199 HIS A C 1
ATOM 1631 O O . HIS A 1 199 ? 17.625 8.600 -6.304 1.00 65.06 199 HIS A O 1
ATOM 1637 N N . SER A 1 200 ? 16.539 8.201 -4.395 1.00 56.44 200 SER A N 1
ATOM 1638 C CA . SER A 1 200 ? 17.645 8.589 -3.511 1.00 56.44 200 SER A CA 1
ATOM 1639 C C . SER A 1 200 ? 18.751 7.535 -3.330 1.00 56.44 200 SER A C 1
ATOM 1641 O O . SER A 1 200 ? 19.743 7.864 -2.684 1.00 56.44 200 SER A O 1
ATOM 1643 N N . ARG A 1 201 ? 18.680 6.373 -4.003 1.00 56.09 201 ARG A N 1
ATOM 1644 C CA . ARG A 1 201 ? 19.746 5.346 -4.114 1.00 56.09 201 ARG A CA 1
ATOM 1645 C C . ARG A 1 201 ? 20.281 4.850 -2.772 1.00 56.09 201 ARG A C 1
ATOM 1647 O O . ARG A 1 201 ? 21.401 5.176 -2.378 1.00 56.09 201 ARG A O 1
ATOM 1654 N N . ASP A 1 202 ? 19.484 4.010 -2.130 1.00 57.44 202 ASP A N 1
ATOM 1655 C CA . ASP A 1 202 ? 19.964 3.102 -1.096 1.00 57.44 202 ASP A CA 1
ATOM 1656 C C . ASP A 1 202 ? 20.105 1.697 -1.702 1.00 57.44 202 ASP A C 1
ATOM 1658 O O . ASP A 1 202 ? 19.117 1.111 -2.149 1.00 57.44 202 ASP A O 1
ATOM 1662 N N . ASP A 1 203 ? 21.324 1.150 -1.717 1.00 57.59 203 ASP A N 1
ATOM 1663 C CA . ASP A 1 203 ? 21.609 -0.215 -2.193 1.00 57.59 203 ASP A CA 1
ATOM 1664 C C . ASP A 1 203 ? 20.840 -1.284 -1.379 1.00 57.59 203 ASP A C 1
ATOM 1666 O O . ASP A 1 203 ? 20.744 -2.439 -1.786 1.00 57.59 203 ASP A O 1
ATOM 1670 N N . SER A 1 204 ? 20.236 -0.909 -0.247 1.00 59.19 204 SER A N 1
ATOM 1671 C CA . SER A 1 204 ? 19.403 -1.778 0.594 1.00 59.19 204 SER A CA 1
ATOM 1672 C C . SER A 1 204 ? 18.006 -2.057 0.009 1.00 59.19 204 SER A C 1
ATOM 1674 O O . SER A 1 204 ? 17.281 -2.912 0.521 1.00 59.19 204 SER A O 1
ATOM 1676 N N . LEU A 1 205 ? 17.606 -1.361 -1.065 1.00 71.06 205 LEU A N 1
ATOM 1677 C CA . LEU A 1 205 ? 16.241 -1.385 -1.613 1.00 71.06 205 LEU A CA 1
ATOM 1678 C C . LEU A 1 205 ? 16.072 -2.162 -2.924 1.00 71.06 205 LEU A C 1
ATOM 1680 O O . LEU A 1 205 ? 15.001 -2.100 -3.529 1.00 71.06 205 LEU A O 1
ATOM 1684 N N . VAL A 1 206 ? 17.063 -2.955 -3.347 1.00 73.56 206 VAL A N 1
ATOM 1685 C CA . VAL A 1 206 ? 17.036 -3.645 -4.655 1.00 73.56 206 VAL A CA 1
ATOM 1686 C C . VAL A 1 206 ? 15.740 -4.434 -4.888 1.00 73.56 206 VAL A C 1
ATOM 1688 O O . VAL A 1 206 ? 15.177 -4.391 -5.979 1.00 73.56 206 VAL A O 1
ATOM 1691 N N . ARG A 1 207 ? 15.204 -5.116 -3.862 1.00 76.06 207 ARG A N 1
ATOM 1692 C CA . ARG A 1 207 ? 13.924 -5.847 -3.967 1.00 76.06 207 ARG A CA 1
ATOM 1693 C C . ARG A 1 207 ? 12.758 -4.928 -4.307 1.00 76.06 207 ARG A C 1
ATOM 1695 O O . ARG A 1 207 ? 11.982 -5.241 -5.204 1.00 76.06 207 ARG A O 1
ATOM 1702 N N . LEU A 1 208 ? 12.631 -3.822 -3.580 1.00 82.31 208 LEU A N 1
ATOM 1703 C CA . LEU A 1 208 ? 11.560 -2.857 -3.790 1.00 82.31 208 LEU A CA 1
ATOM 1704 C C . LEU A 1 208 ? 11.678 -2.225 -5.183 1.00 82.31 208 LEU A C 1
ATOM 1706 O O . LEU A 1 208 ? 10.691 -2.199 -5.911 1.00 82.31 208 LEU A O 1
ATOM 1710 N N . ALA A 1 209 ? 12.889 -1.831 -5.586 1.00 79.50 209 ALA A N 1
ATOM 1711 C CA . ALA A 1 209 ? 13.162 -1.275 -6.910 1.00 79.50 209 ALA A CA 1
ATOM 1712 C C . ALA A 1 209 ? 12.781 -2.247 -8.044 1.00 79.50 209 ALA A C 1
ATOM 1714 O O . ALA A 1 209 ? 12.160 -1.844 -9.028 1.00 79.50 209 ALA A O 1
ATOM 1715 N N . ILE A 1 210 ? 13.078 -3.545 -7.894 1.00 77.50 210 ILE A N 1
ATOM 1716 C CA . ILE A 1 210 ? 12.667 -4.581 -8.857 1.00 77.50 210 ILE A CA 1
ATOM 1717 C C . ILE A 1 210 ? 11.139 -4.668 -8.956 1.00 77.50 210 ILE A C 1
ATOM 1719 O O . ILE A 1 210 ? 10.609 -4.726 -10.065 1.00 77.50 210 ILE A O 1
ATOM 1723 N N . TRP A 1 211 ? 10.420 -4.680 -7.829 1.00 81.81 211 TRP A N 1
ATOM 1724 C CA . TRP A 1 211 ? 8.954 -4.758 -7.841 1.00 81.81 211 TRP A CA 1
ATOM 1725 C C . TRP A 1 211 ? 8.311 -3.502 -8.428 1.00 81.81 211 TRP A C 1
ATOM 1727 O O . TRP A 1 211 ? 7.425 -3.625 -9.272 1.00 81.81 211 TRP A O 1
ATOM 1737 N N . MET A 1 212 ?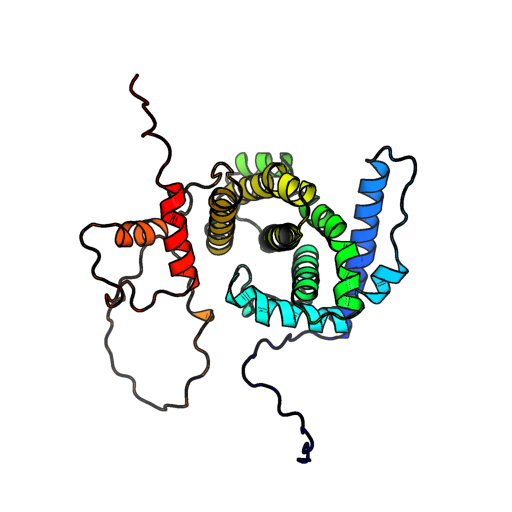 8.834 -2.320 -8.100 1.00 85.25 212 MET A N 1
ATOM 1738 C CA . MET A 1 212 ? 8.413 -1.060 -8.713 1.00 85.25 212 MET A CA 1
ATOM 1739 C C . MET A 1 212 ? 8.648 -1.059 -10.228 1.00 85.25 212 MET A C 1
ATOM 1741 O O . MET A 1 212 ? 7.775 -0.635 -10.985 1.00 85.25 212 MET A O 1
ATOM 1745 N N . PHE A 1 213 ? 9.786 -1.584 -10.697 1.00 82.81 213 PHE A N 1
ATOM 1746 C CA . PHE A 1 213 ? 10.062 -1.752 -12.127 1.00 82.81 213 PHE A CA 1
ATOM 1747 C C . PHE A 1 213 ? 9.096 -2.736 -12.794 1.00 82.81 213 PHE A C 1
ATOM 1749 O O . PHE A 1 213 ? 8.546 -2.442 -13.854 1.00 82.81 213 PHE A O 1
ATOM 1756 N N . LEU A 1 214 ? 8.847 -3.895 -12.181 1.00 80.81 214 LEU A N 1
ATOM 1757 C CA . LEU A 1 214 ? 7.868 -4.862 -12.683 1.00 80.81 214 LEU A CA 1
ATOM 1758 C C . LEU A 1 214 ? 6.478 -4.232 -12.799 1.00 80.81 214 LEU A C 1
ATOM 1760 O O . LEU A 1 214 ? 5.769 -4.452 -13.786 1.00 80.81 214 LEU A O 1
ATOM 1764 N N . TYR A 1 215 ? 6.107 -3.417 -11.814 1.00 83.62 215 TYR A N 1
ATOM 1765 C CA . TYR A 1 215 ? 4.856 -2.686 -11.823 1.00 83.62 215 TYR A CA 1
ATOM 1766 C C . TYR A 1 215 ? 4.819 -1.601 -12.914 1.00 83.62 215 TYR A C 1
ATOM 1768 O O . TYR A 1 215 ? 3.819 -1.468 -13.622 1.00 83.62 215 TYR A O 1
ATOM 1776 N N . ASP A 1 216 ? 5.922 -0.882 -13.131 1.00 83.12 216 ASP A N 1
ATOM 1777 C CA . ASP A 1 216 ? 6.078 0.089 -14.221 1.00 83.12 216 ASP A CA 1
ATOM 1778 C C . ASP A 1 216 ? 5.922 -0.561 -15.605 1.00 83.12 216 ASP A C 1
ATOM 1780 O O . ASP A 1 216 ? 5.205 -0.050 -16.475 1.00 83.12 216 ASP A O 1
ATOM 1784 N N . VAL A 1 217 ? 6.498 -1.753 -15.797 1.00 78.75 217 VAL A N 1
ATOM 1785 C CA . VAL A 1 217 ? 6.293 -2.527 -17.026 1.00 78.75 217 VAL A CA 1
ATOM 1786 C C . VAL A 1 217 ? 4.836 -2.969 -17.156 1.00 78.75 217 VAL A C 1
ATOM 1788 O O . VAL A 1 217 ? 4.260 -2.856 -18.239 1.00 78.75 217 VAL A O 1
ATOM 1791 N N . TYR A 1 218 ? 4.202 -3.433 -16.076 1.00 82.25 218 TYR A N 1
ATOM 1792 C CA . TYR A 1 218 ? 2.778 -3.776 -16.089 1.00 82.25 218 TYR A CA 1
ATOM 1793 C C . TYR A 1 218 ? 1.918 -2.580 -16.536 1.00 82.25 218 TYR A C 1
ATOM 1795 O O . TYR A 1 218 ? 1.051 -2.721 -17.404 1.00 82.25 218 TYR A O 1
ATOM 1803 N N . LEU A 1 219 ? 2.189 -1.376 -16.025 1.00 81.44 219 LEU A N 1
ATOM 1804 C CA . LEU A 1 219 ? 1.510 -0.157 -16.470 1.00 81.44 219 LEU A CA 1
ATOM 1805 C C . LEU A 1 219 ? 1.773 0.152 -17.950 1.00 81.44 219 LEU A C 1
ATOM 1807 O O . LEU A 1 219 ? 0.851 0.537 -18.675 1.00 81.44 219 LEU A O 1
ATOM 1811 N N . THR A 1 220 ? 3.005 -0.044 -18.407 1.00 80.06 220 THR A N 1
ATOM 1812 C CA . THR A 1 220 ? 3.406 0.189 -19.798 1.00 80.06 220 THR A CA 1
ATOM 1813 C C . THR A 1 220 ? 2.660 -0.745 -20.753 1.00 80.06 220 THR A C 1
ATOM 1815 O O . THR A 1 220 ? 1.981 -0.287 -21.673 1.00 80.06 220 THR A O 1
ATOM 1818 N N . VAL A 1 221 ? 2.689 -2.052 -20.479 1.00 76.81 221 VAL A N 1
ATOM 1819 C CA . VAL A 1 221 ? 2.103 -3.099 -21.332 1.00 76.81 221 VAL A CA 1
ATOM 1820 C C . VAL A 1 221 ? 0.576 -3.055 -21.334 1.00 76.81 221 VAL A C 1
ATOM 1822 O O . VAL A 1 221 ? -0.044 -3.128 -22.395 1.00 76.81 221 VAL A 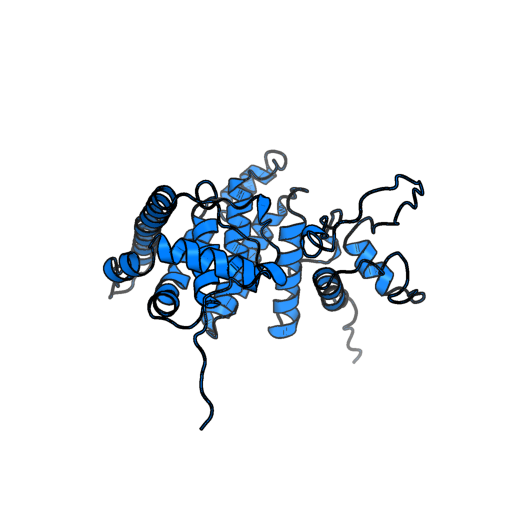O 1
ATOM 1825 N N . PHE A 1 222 ? -0.056 -2.943 -20.163 1.00 77.44 222 PHE A N 1
ATOM 1826 C CA . PHE A 1 222 ? -1.513 -3.082 -20.051 1.00 77.44 222 PHE A CA 1
ATOM 1827 C C . PHE A 1 222 ? -2.269 -1.755 -20.132 1.00 77.44 222 PHE A C 1
ATOM 1829 O O . PHE A 1 222 ? -3.474 -1.756 -20.396 1.00 77.44 222 PHE A O 1
ATOM 1836 N N . PHE A 1 223 ? -1.595 -0.623 -19.915 1.00 77.56 223 PHE A N 1
ATOM 1837 C CA . PHE A 1 223 ? -2.245 0.689 -19.861 1.00 77.56 223 PHE A CA 1
ATOM 1838 C C . PHE A 1 223 ? -1.628 1.740 -20.785 1.00 77.56 223 PHE A C 1
ATOM 1840 O O . PHE A 1 223 ? -2.038 2.900 -20.702 1.00 77.56 223 PHE A O 1
ATOM 1847 N N . ASN A 1 224 ? -0.707 1.351 -21.678 1.00 78.19 224 ASN A N 1
ATOM 1848 C CA . ASN A 1 224 ? -0.021 2.254 -22.610 1.00 78.19 224 ASN A CA 1
ATOM 1849 C C . ASN A 1 224 ? 0.575 3.474 -21.884 1.00 78.19 224 ASN A C 1
ATOM 1851 O O . ASN A 1 224 ? 0.471 4.616 -22.339 1.00 78.19 224 ASN A O 1
ATOM 1855 N N . HIS A 1 225 ? 1.099 3.230 -20.681 1.00 76.25 225 HIS A N 1
ATOM 1856 C CA . HIS A 1 225 ? 1.814 4.232 -19.909 1.00 76.25 225 HIS A CA 1
ATOM 1857 C C . HIS A 1 225 ? 3.250 4.337 -20.428 1.00 76.25 225 HIS A C 1
ATOM 1859 O O . HIS A 1 225 ? 3.808 3.343 -20.879 1.00 76.25 225 HIS A O 1
ATOM 1865 N N . ALA A 1 226 ? 3.839 5.531 -20.402 1.00 78.12 226 ALA A N 1
ATOM 1866 C CA . ALA A 1 226 ? 5.251 5.664 -20.739 1.00 78.12 226 ALA A CA 1
ATOM 1867 C C . ALA A 1 226 ? 6.083 5.083 -19.584 1.00 78.12 226 ALA A C 1
ATOM 1869 O O . ALA A 1 226 ? 5.798 5.458 -18.442 1.00 78.12 226 ALA A O 1
ATOM 1870 N N . PRO A 1 227 ? 7.081 4.224 -19.852 1.00 79.50 227 PRO A N 1
ATOM 1871 C CA . PRO A 1 227 ? 7.914 3.672 -18.793 1.00 79.50 227 PRO A CA 1
ATOM 1872 C C . PRO A 1 227 ? 8.637 4.794 -18.050 1.00 79.50 227 PRO A C 1
ATOM 1874 O O . PRO A 1 227 ? 9.147 5.731 -18.671 1.00 79.50 227 PRO A O 1
ATOM 1877 N N . GLN A 1 228 ? 8.621 4.713 -16.724 1.00 80.56 228 GLN A N 1
ATOM 1878 C CA . GLN A 1 228 ? 9.230 5.690 -15.824 1.00 80.56 228 GLN A CA 1
ATOM 1879 C C . GLN A 1 228 ? 10.536 5.177 -15.211 1.00 80.56 228 GLN A C 1
ATOM 1881 O O . GLN A 1 228 ? 11.332 5.998 -14.769 1.00 80.56 228 GLN A O 1
ATOM 1886 N N . ILE A 1 229 ? 10.766 3.856 -15.201 1.00 78.19 229 ILE A N 1
ATOM 1887 C CA . ILE A 1 229 ? 12.013 3.244 -14.722 1.00 78.19 229 ILE A CA 1
ATOM 1888 C C . ILE A 1 229 ? 12.706 2.539 -15.892 1.00 78.19 229 ILE A C 1
ATOM 1890 O O . ILE A 1 229 ? 12.181 1.576 -16.465 1.00 78.19 229 ILE A O 1
ATOM 1894 N N . ALA A 1 230 ? 13.915 2.978 -16.241 1.00 75.44 230 ALA A N 1
ATOM 1895 C CA . ALA A 1 230 ? 14.732 2.265 -17.217 1.00 75.44 230 ALA A CA 1
ATOM 1896 C C . ALA A 1 230 ? 15.389 1.023 -16.595 1.00 75.44 230 ALA A C 1
ATOM 1898 O O . ALA A 1 230 ? 15.826 1.036 -15.449 1.00 75.44 230 ALA A O 1
ATOM 1899 N N . LEU A 1 231 ? 15.574 -0.045 -17.381 1.00 68.38 231 LEU A N 1
ATOM 1900 C CA . LEU A 1 231 ? 16.286 -1.247 -16.916 1.00 68.38 231 LEU A CA 1
ATOM 1901 C C . LEU A 1 231 ? 17.711 -0.930 -16.415 1.00 68.38 231 LEU A C 1
ATOM 1903 O O . LEU A 1 231 ? 18.202 -1.575 -15.497 1.00 68.38 231 LEU A O 1
ATOM 1907 N N . SER A 1 232 ? 18.361 0.085 -16.993 1.00 65.19 232 SER A N 1
ATOM 1908 C CA . SER A 1 232 ? 19.683 0.564 -16.571 1.00 65.19 232 SER A CA 1
ATOM 1909 C C . SER A 1 232 ? 19.702 1.229 -15.193 1.00 65.19 232 SER A C 1
ATOM 1911 O O . SER A 1 232 ? 20.780 1.453 -14.648 1.00 65.19 232 SER A O 1
ATOM 1913 N N . GLU A 1 233 ? 18.540 1.595 -14.649 1.00 69.19 233 GLU A N 1
ATOM 1914 C CA . GLU A 1 233 ? 18.409 2.166 -13.305 1.00 69.19 233 GLU A CA 1
ATOM 1915 C C . GLU A 1 233 ? 18.394 1.080 -12.222 1.00 69.19 233 GLU A C 1
ATOM 1917 O O . GLU A 1 233 ? 18.712 1.382 -11.074 1.00 69.19 233 GLU A O 1
ATOM 1922 N N . LEU A 1 234 ? 18.136 -0.188 -12.582 1.00 71.12 234 LEU A N 1
ATOM 1923 C CA . LEU A 1 234 ? 18.241 -1.341 -11.682 1.00 71.12 234 LEU A CA 1
ATOM 1924 C C . LEU A 1 234 ? 19.708 -1.745 -11.472 1.00 71.12 234 LEU A C 1
ATOM 1926 O O . LEU A 1 234 ? 20.172 -2.795 -11.925 1.00 71.12 234 LEU A O 1
ATOM 1930 N N . THR A 1 235 ? 20.458 -0.878 -10.795 1.00 61.62 235 THR A N 1
ATOM 1931 C CA . THR A 1 235 ? 21.836 -1.142 -10.382 1.00 61.62 235 THR A CA 1
ATOM 1932 C C . THR A 1 235 ? 21.832 -1.816 -9.015 1.00 61.62 235 THR A C 1
ATOM 1934 O O . THR A 1 235 ? 21.488 -1.184 -8.024 1.00 61.62 235 THR A O 1
ATOM 1937 N N . GLY A 1 236 ? 22.198 -3.093 -8.959 1.00 62.25 236 GLY A N 1
ATOM 1938 C CA . GLY A 1 236 ? 22.286 -3.853 -7.714 1.00 62.25 236 GLY A CA 1
ATOM 1939 C C . GLY A 1 236 ? 22.444 -5.344 -7.980 1.00 62.25 236 GLY A C 1
ATOM 1940 O O . GLY A 1 236 ? 22.020 -5.841 -9.033 1.00 62.25 236 GLY A O 1
ATOM 1941 N N . ASP A 1 237 ? 23.060 -6.047 -7.031 1.00 58.97 237 ASP A N 1
ATOM 1942 C CA . ASP A 1 237 ? 23.073 -7.506 -7.048 1.00 58.97 237 ASP A CA 1
ATOM 1943 C C . ASP A 1 237 ? 21.631 -8.010 -6.898 1.00 58.97 237 ASP A C 1
ATOM 1945 O O . ASP A 1 237 ? 20.872 -7.469 -6.087 1.00 58.97 237 ASP A O 1
ATOM 1949 N N . PRO A 1 238 ? 21.211 -9.019 -7.680 1.00 59.28 238 PRO A N 1
ATOM 1950 C CA . PRO A 1 238 ? 19.884 -9.585 -7.514 1.00 59.28 238 PRO A CA 1
ATOM 1951 C C . PRO A 1 238 ? 19.730 -10.089 -6.069 1.00 59.28 238 PRO A C 1
ATOM 1953 O O . PRO A 1 238 ? 20.656 -10.708 -5.542 1.00 59.28 238 PRO A O 1
ATOM 1956 N N . PRO A 1 239 ? 18.579 -9.843 -5.421 1.00 62.16 239 PRO A N 1
ATOM 1957 C CA . PRO A 1 239 ? 18.351 -10.311 -4.059 1.00 62.16 239 PRO A CA 1
ATOM 1958 C C . PRO A 1 239 ? 18.503 -11.830 -3.987 1.00 62.16 239 PRO A C 1
ATOM 1960 O O . PRO A 1 239 ? 18.103 -12.507 -4.934 1.00 62.16 239 PRO A O 1
ATOM 1963 N N . ASP A 1 240 ? 19.033 -12.363 -2.877 1.00 59.00 240 ASP A N 1
ATOM 1964 C CA . ASP A 1 240 ? 18.975 -13.803 -2.594 1.00 59.00 240 ASP A CA 1
ATOM 1965 C C . ASP A 1 240 ? 17.492 -14.211 -2.592 1.00 59.00 240 ASP A C 1
ATOM 1967 O O . ASP A 1 240 ? 16.711 -13.883 -1.702 1.00 59.00 240 ASP A O 1
ATOM 1971 N N . TRP A 1 241 ? 17.079 -14.832 -3.689 1.00 53.31 241 TRP A N 1
ATOM 1972 C CA . TRP A 1 241 ? 15.690 -15.142 -4.021 1.00 53.31 241 TRP A CA 1
ATOM 1973 C C . TRP A 1 241 ? 15.310 -16.563 -3.557 1.00 53.31 241 TRP A C 1
ATOM 1975 O O . TRP A 1 241 ? 14.164 -16.979 -3.729 1.00 53.31 241 TRP A O 1
ATOM 1985 N N . GLU A 1 242 ? 16.258 -17.291 -2.950 1.00 47.69 242 GLU A N 1
ATOM 1986 C CA . GLU A 1 242 ? 16.147 -18.697 -2.525 1.00 47.69 242 GLU A CA 1
ATOM 1987 C C . GLU A 1 242 ? 15.239 -18.923 -1.300 1.00 47.69 242 GLU A C 1
ATOM 1989 O O . GLU A 1 242 ? 14.828 -20.056 -1.052 1.00 47.69 242 GLU A O 1
ATOM 1994 N N . ASP A 1 243 ? 14.806 -17.871 -0.599 1.00 45.97 243 ASP A N 1
ATOM 1995 C CA . ASP A 1 243 ? 13.906 -18.000 0.562 1.00 45.97 243 ASP A CA 1
ATOM 1996 C C . ASP A 1 243 ? 12.465 -18.408 0.197 1.00 45.97 243 ASP A C 1
ATOM 1998 O O . ASP A 1 243 ? 11.621 -18.567 1.080 1.00 45.97 243 ASP A O 1
ATOM 2002 N N . THR A 1 244 ? 12.140 -18.562 -1.093 1.00 43.78 244 THR A N 1
ATOM 2003 C CA . THR A 1 244 ? 10.775 -18.923 -1.513 1.00 43.78 244 THR A CA 1
ATOM 2004 C C . THR A 1 244 ? 10.522 -20.411 -1.723 1.00 43.78 244 THR A C 1
ATOM 2006 O O . THR A 1 244 ? 9.354 -20.760 -1.873 1.00 43.78 244 THR A O 1
ATOM 2009 N N . GLU A 1 245 ? 11.521 -21.308 -1.670 1.00 38.88 245 GLU A N 1
ATOM 2010 C CA . GLU A 1 245 ? 11.253 -22.715 -2.038 1.00 38.88 245 GLU A CA 1
ATOM 2011 C C . GLU A 1 245 ? 11.926 -23.847 -1.235 1.00 38.88 245 GLU A C 1
ATOM 2013 O O . GLU A 1 245 ? 11.573 -24.990 -1.499 1.00 38.88 245 GLU A O 1
ATOM 2018 N N . ASN A 1 246 ? 12.795 -23.645 -0.229 1.00 34.06 246 ASN A N 1
ATOM 2019 C CA . ASN A 1 246 ? 13.435 -24.803 0.438 1.00 34.06 246 ASN A CA 1
ATOM 2020 C C . ASN A 1 246 ? 13.678 -24.677 1.956 1.00 34.06 246 ASN A C 1
ATOM 2022 O O . ASN A 1 246 ? 14.814 -24.554 2.397 1.00 34.06 246 ASN A O 1
ATOM 2026 N N . GLU A 1 247 ? 12.640 -24.880 2.768 1.00 36.66 247 GLU A N 1
ATOM 2027 C CA . GLU A 1 247 ? 12.797 -25.527 4.086 1.00 36.66 247 GLU A CA 1
ATOM 2028 C C . GLU A 1 247 ? 11.718 -26.605 4.273 1.00 36.66 247 GLU A C 1
ATOM 2030 O O . GLU A 1 247 ? 10.781 -26.457 5.054 1.00 36.66 247 GLU A O 1
ATOM 2035 N N . ASP A 1 248 ? 11.803 -27.668 3.464 1.00 34.62 248 ASP A N 1
ATOM 2036 C CA . ASP A 1 248 ? 11.679 -29.061 3.923 1.00 34.62 248 ASP A CA 1
ATOM 2037 C C . ASP A 1 248 ? 11.604 -30.032 2.735 1.00 34.62 248 ASP A C 1
ATOM 2039 O O . ASP A 1 248 ? 10.539 -30.331 2.194 1.00 34.62 248 ASP A O 1
ATOM 2043 N N . SER A 1 249 ? 12.732 -30.662 2.412 1.00 32.97 249 SER A N 1
ATOM 2044 C CA . SER A 1 249 ? 12.691 -32.027 1.896 1.00 32.97 249 SER A CA 1
ATOM 2045 C C . SER A 1 249 ? 13.700 -32.890 2.642 1.00 32.97 249 SER A C 1
ATOM 2047 O O . SER A 1 249 ? 14.884 -32.895 2.331 1.00 32.97 249 SER A O 1
ATOM 2049 N N . LEU A 1 250 ? 13.154 -33.653 3.593 1.00 33.25 250 LEU A N 1
ATOM 2050 C CA . LEU A 1 250 ? 13.638 -34.941 4.091 1.00 33.25 250 LEU A CA 1
ATOM 2051 C C . LEU A 1 250 ? 14.988 -34.955 4.821 1.00 33.25 250 LEU A C 1
ATOM 2053 O O . LEU A 1 250 ? 16.052 -34.684 4.277 1.00 33.25 250 LEU A O 1
ATOM 2057 N N . GLY A 1 251 ? 14.927 -35.439 6.065 1.00 34.41 251 GLY A N 1
ATOM 2058 C CA . GLY A 1 251 ? 16.089 -35.870 6.826 1.00 34.41 251 GLY A CA 1
ATOM 2059 C C . GLY A 1 251 ? 17.042 -36.729 5.991 1.00 34.41 251 GLY A C 1
ATOM 2060 O O . GLY A 1 251 ? 16.720 -37.846 5.595 1.00 34.41 251 GLY A O 1
ATOM 2061 N N . GLY A 1 252 ? 18.241 -36.200 5.783 1.00 26.97 252 GLY A N 1
ATOM 2062 C CA . GLY A 1 252 ? 19.399 -36.914 5.274 1.00 26.97 252 GLY A CA 1
ATOM 2063 C C . GLY A 1 252 ? 20.591 -36.559 6.147 1.00 26.97 252 GLY A C 1
ATOM 2064 O O . GLY A 1 252 ? 21.242 -35.539 5.950 1.00 26.97 252 GLY A O 1
ATOM 2065 N N . SER A 1 253 ? 20.861 -37.375 7.162 1.00 30.67 253 SER A N 1
ATOM 2066 C CA . SER A 1 253 ? 22.102 -37.273 7.921 1.00 30.67 253 SER A CA 1
ATOM 2067 C C . SER A 1 253 ? 23.298 -37.592 7.020 1.00 30.67 253 SER A C 1
ATOM 2069 O O . SER A 1 253 ? 23.354 -38.671 6.442 1.00 30.67 253 SER A O 1
ATOM 2071 N N . GLY A 1 254 ? 24.285 -36.693 7.010 1.00 29.58 254 GLY A N 1
ATOM 2072 C CA . GLY A 1 254 ? 25.693 -36.993 6.746 1.00 29.58 254 GLY A CA 1
ATOM 2073 C C . GLY A 1 254 ? 26.110 -37.118 5.280 1.00 29.58 254 GLY A C 1
ATOM 2074 O O . GLY A 1 254 ? 25.849 -38.125 4.636 1.00 29.58 254 GLY A O 1
ATOM 2075 N N . LEU A 1 255 ? 26.907 -36.156 4.811 1.00 29.70 255 LEU A N 1
ATOM 2076 C CA . LEU A 1 255 ? 28.340 -36.343 4.532 1.00 29.70 255 LEU A CA 1
ATOM 2077 C C . LEU A 1 255 ? 28.923 -35.034 3.980 1.00 29.70 255 LEU A C 1
ATOM 2079 O O . LEU A 1 255 ? 28.555 -34.564 2.910 1.00 29.70 255 LEU A O 1
ATOM 2083 N N . SER A 1 256 ? 29.865 -34.457 4.725 1.00 39.31 256 SER A N 1
ATOM 2084 C CA . SER A 1 256 ? 30.773 -33.424 4.233 1.00 39.31 256 SER A CA 1
ATOM 2085 C C . SER A 1 256 ? 31.603 -33.971 3.066 1.00 39.31 256 SER A C 1
ATOM 2087 O O . SER A 1 256 ? 32.219 -35.029 3.200 1.00 39.31 256 SER A O 1
ATOM 2089 N N . GLY A 1 257 ? 31.659 -33.242 1.948 1.00 26.53 257 GLY A N 1
ATOM 2090 C CA . GLY A 1 257 ? 32.447 -33.648 0.782 1.00 26.53 257 GLY A CA 1
ATOM 2091 C C . GLY A 1 257 ? 32.410 -32.664 -0.389 1.00 26.53 257 GLY A C 1
ATOM 2092 O O . GLY A 1 257 ? 31.779 -32.946 -1.391 1.00 26.53 257 GLY A O 1
ATOM 2093 N N . SER A 1 258 ? 33.095 -31.527 -0.234 1.00 33.84 258 SER A N 1
ATOM 2094 C CA . SER A 1 258 ? 33.790 -30.731 -1.265 1.00 33.84 258 SER A CA 1
ATOM 2095 C C . SER A 1 258 ? 33.349 -30.830 -2.741 1.00 33.84 258 SER A C 1
ATOM 2097 O O . SER A 1 258 ? 33.772 -31.741 -3.448 1.00 33.84 258 SER A O 1
ATOM 2099 N N . SER A 1 259 ? 32.779 -29.736 -3.253 1.00 28.39 259 SER A N 1
ATOM 2100 C CA . SER A 1 259 ? 33.282 -29.064 -4.464 1.00 28.39 259 SER A CA 1
ATOM 2101 C C . SER A 1 259 ? 32.770 -27.622 -4.503 1.00 28.39 259 SER A C 1
ATOM 2103 O O . SER A 1 259 ? 31.583 -27.390 -4.705 1.00 28.39 259 SER A O 1
ATOM 2105 N N . ASN A 1 260 ? 33.678 -26.662 -4.298 1.00 35.50 260 ASN A N 1
ATOM 2106 C CA . ASN A 1 260 ? 33.472 -25.262 -4.667 1.00 35.50 260 ASN A CA 1
ATOM 2107 C C . ASN A 1 260 ? 33.356 -25.186 -6.197 1.00 35.50 260 ASN A C 1
ATOM 2109 O O . ASN A 1 260 ? 34.357 -24.976 -6.880 1.00 35.50 260 ASN A O 1
ATOM 2113 N N . GLU A 1 261 ? 32.162 -25.385 -6.742 1.00 35.41 261 GLU A N 1
ATOM 2114 C CA . GLU A 1 261 ? 31.809 -24.733 -7.998 1.00 35.41 261 GLU A CA 1
ATOM 2115 C C . GLU A 1 261 ? 31.278 -23.355 -7.612 1.00 35.41 261 GLU A C 1
ATOM 2117 O O . GLU A 1 261 ? 30.214 -23.235 -7.009 1.00 35.41 261 GLU A O 1
ATOM 2122 N N . GLU A 1 262 ? 32.063 -22.309 -7.885 1.00 38.97 262 GLU A N 1
ATOM 2123 C CA . GLU A 1 262 ? 31.554 -20.939 -7.913 1.00 38.97 262 GLU A CA 1
ATOM 2124 C C . GLU A 1 262 ? 30.429 -20.898 -8.953 1.00 38.97 262 GLU A C 1
ATOM 2126 O O . GLU A 1 262 ? 30.665 -20.746 -10.154 1.00 38.97 262 GLU A O 1
ATOM 2131 N N . ILE A 1 263 ? 29.192 -21.094 -8.489 1.00 43.66 263 ILE A N 1
ATOM 2132 C CA . ILE A 1 263 ? 27.986 -20.853 -9.272 1.00 43.66 263 ILE A CA 1
ATOM 2133 C C . ILE A 1 263 ? 28.114 -19.414 -9.760 1.00 43.66 263 ILE A C 1
ATOM 2135 O O . ILE A 1 263 ? 28.163 -18.480 -8.958 1.00 43.66 263 ILE A O 1
ATOM 2139 N N . SER A 1 264 ? 28.255 -19.241 -11.073 1.00 48.84 264 SER A N 1
ATOM 2140 C CA . SER A 1 264 ? 28.421 -17.936 -11.707 1.00 48.84 264 SER A CA 1
ATOM 2141 C C . SER A 1 264 ? 27.109 -17.162 -11.595 1.00 48.84 264 SER A C 1
ATOM 2143 O O . SER A 1 264 ? 26.304 -17.141 -12.522 1.00 48.84 264 SER A O 1
ATOM 2145 N N . ARG A 1 265 ? 26.865 -16.574 -10.420 1.00 52.34 265 ARG A N 1
ATOM 2146 C CA . ARG A 1 265 ? 25.717 -15.708 -10.161 1.00 52.34 265 ARG A CA 1
ATOM 2147 C C . ARG A 1 265 ? 25.827 -14.465 -11.058 1.00 52.34 265 ARG A C 1
ATOM 2149 O O . ARG A 1 265 ? 26.923 -13.905 -11.187 1.00 52.34 265 ARG A O 1
ATOM 2156 N N . PRO A 1 266 ? 24.732 -14.027 -11.698 1.00 53.91 266 PRO A N 1
ATOM 2157 C CA . PRO A 1 266 ? 24.733 -12.783 -12.454 1.00 53.91 266 PRO A CA 1
ATOM 2158 C C . PRO A 1 266 ? 25.029 -11.604 -11.519 1.00 53.91 266 PRO A C 1
ATOM 2160 O O . PRO A 1 266 ? 24.442 -11.493 -10.447 1.00 53.91 266 PRO A O 1
ATOM 2163 N N . ARG A 1 267 ? 25.952 -10.731 -11.937 1.00 55.19 267 ARG A N 1
ATOM 2164 C CA . ARG A 1 267 ? 26.466 -9.591 -11.151 1.00 55.19 267 ARG A CA 1
ATOM 2165 C C . ARG A 1 267 ? 25.517 -8.389 -11.100 1.00 55.19 267 ARG A C 1
ATOM 2167 O O . ARG A 1 267 ? 25.801 -7.408 -10.430 1.00 55.19 267 ARG A O 1
ATOM 2174 N N . SER A 1 268 ? 24.440 -8.419 -11.881 1.00 62.25 268 SER A N 1
ATOM 2175 C CA . SER A 1 268 ? 23.380 -7.416 -11.857 1.00 62.25 268 SER A CA 1
ATOM 2176 C C . SER A 1 268 ? 22.120 -7.958 -12.534 1.00 62.25 268 SER A C 1
ATOM 2178 O O . SER A 1 268 ? 22.190 -8.849 -13.389 1.00 62.25 268 SER A O 1
ATOM 2180 N N . VAL A 1 269 ? 20.957 -7.398 -12.186 1.00 61.34 269 VAL A N 1
ATOM 2181 C CA . VAL A 1 269 ? 19.680 -7.702 -12.862 1.00 61.34 269 VAL A CA 1
ATOM 2182 C C . VAL A 1 269 ? 19.767 -7.391 -14.361 1.00 61.34 269 VAL A C 1
ATOM 2184 O O . VAL A 1 269 ? 19.275 -8.158 -15.187 1.00 61.34 269 VAL A O 1
ATOM 2187 N N . MET A 1 270 ? 20.450 -6.304 -14.730 1.00 62.56 270 MET A N 1
ATOM 2188 C CA . MET A 1 270 ? 20.665 -5.914 -16.123 1.00 62.56 270 MET A CA 1
ATOM 2189 C C . MET A 1 270 ? 21.491 -6.950 -16.897 1.00 62.56 270 MET A C 1
ATOM 2191 O O . MET A 1 270 ? 21.084 -7.346 -17.989 1.00 62.56 270 MET A O 1
ATOM 2195 N N . ASP A 1 271 ? 22.605 -7.429 -16.337 1.00 65.25 271 ASP A N 1
ATOM 2196 C CA . ASP A 1 271 ? 23.444 -8.446 -16.986 1.00 65.25 271 ASP A CA 1
ATOM 2197 C C . ASP A 1 271 ? 22.686 -9.761 -17.180 1.00 65.25 271 ASP A C 1
ATOM 2199 O O . ASP A 1 271 ? 22.827 -10.400 -18.221 1.00 65.25 271 ASP A O 1
ATOM 2203 N N . PHE A 1 272 ? 21.840 -10.135 -16.214 1.00 66.06 272 PHE A N 1
ATOM 2204 C CA . PHE A 1 272 ? 20.990 -11.323 -16.305 1.00 66.06 272 PHE A CA 1
ATOM 2205 C C . PHE A 1 272 ? 19.932 -11.212 -17.411 1.00 66.06 272 PHE A C 1
ATOM 2207 O O . PHE A 1 272 ? 19.699 -12.155 -18.168 1.00 66.06 272 PHE A O 1
ATOM 2214 N N . VAL A 1 273 ? 19.293 -10.046 -17.540 1.00 63.62 273 VAL A N 1
ATOM 2215 C CA . VAL A 1 273 ? 18.315 -9.799 -18.607 1.00 63.62 273 VAL A CA 1
ATOM 2216 C C . VAL A 1 273 ? 19.015 -9.779 -19.970 1.00 63.62 273 VAL A C 1
ATOM 2218 O O . VAL A 1 273 ? 18.534 -10.400 -20.915 1.00 63.62 273 VAL A O 1
ATOM 2221 N N . LEU A 1 274 ? 20.174 -9.124 -20.085 1.00 65.50 274 LEU A N 1
ATOM 2222 C CA . LEU A 1 274 ? 20.937 -9.053 -21.334 1.00 65.50 274 LEU A CA 1
ATOM 2223 C C . LEU A 1 274 ? 21.530 -10.408 -21.753 1.00 65.50 274 LEU A C 1
ATOM 2225 O O . LEU A 1 274 ? 21.547 -10.708 -22.949 1.00 65.50 274 LEU A O 1
ATOM 2229 N N . SER A 1 275 ? 21.961 -11.256 -20.810 1.00 66.50 275 SER A N 1
ATOM 2230 C CA . SER A 1 275 ? 22.518 -12.583 -21.120 1.00 66.50 275 SER A CA 1
ATOM 2231 C C . SER A 1 275 ? 21.501 -13.526 -21.772 1.00 66.50 275 SER A C 1
ATOM 2233 O O . SER A 1 275 ? 21.887 -14.421 -22.526 1.00 66.50 275 SER A O 1
ATOM 2235 N N . LEU A 1 276 ? 20.204 -13.312 -21.534 1.00 61.50 276 LEU A N 1
ATOM 2236 C CA . LEU A 1 276 ? 19.107 -14.074 -22.144 1.00 61.50 276 LEU A CA 1
ATOM 2237 C C . LEU A 1 276 ? 18.776 -13.642 -23.574 1.00 61.50 276 LEU A C 1
ATOM 2239 O O . LEU A 1 276 ? 18.215 -14.429 -24.334 1.00 61.50 276 LEU A O 1
ATOM 2243 N N . PHE A 1 277 ? 19.128 -12.412 -23.953 1.00 62.09 277 PHE A N 1
ATOM 2244 C CA . PHE A 1 277 ? 18.885 -11.873 -25.295 1.00 62.09 277 PHE A CA 1
ATOM 2245 C C . PHE A 1 277 ? 20.101 -11.946 -26.217 1.00 62.09 277 PHE A C 1
ATOM 2247 O O . PHE A 1 277 ? 20.014 -11.518 -27.367 1.00 62.09 277 PHE A O 1
ATOM 2254 N N . HIS A 1 278 ? 21.219 -12.496 -25.743 1.00 64.25 278 HIS A N 1
ATOM 2255 C CA . HIS A 1 278 ? 22.373 -12.750 -26.591 1.00 64.25 278 HIS A CA 1
ATOM 2256 C C . HIS A 1 278 ? 22.052 -13.860 -27.607 1.00 64.25 278 HIS A C 1
ATOM 2258 O O . HIS A 1 278 ? 21.437 -14.869 -27.259 1.00 64.25 278 HIS A O 1
ATOM 2264 N N . ASP A 1 279 ? 22.526 -13.722 -28.849 1.00 55.94 279 ASP A N 1
ATOM 2265 C CA . ASP A 1 279 ? 22.306 -14.707 -29.929 1.00 55.94 279 ASP A CA 1
ATOM 2266 C C . ASP A 1 279 ? 22.810 -16.119 -29.573 1.00 55.94 279 ASP A C 1
ATOM 2268 O O . ASP A 1 279 ? 22.402 -17.119 -30.162 1.00 55.94 279 ASP A O 1
ATOM 2272 N N . SER A 1 280 ? 23.697 -16.207 -28.582 1.00 59.72 280 SER A N 1
ATOM 2273 C CA . SER A 1 280 ? 24.242 -17.444 -28.029 1.00 59.72 280 SER A CA 1
ATOM 2274 C C . SER A 1 280 ? 23.556 -17.850 -26.720 1.00 59.72 280 SER A C 1
ATOM 2276 O O . SER A 1 280 ? 24.243 -18.218 -25.767 1.00 59.72 280 SER A O 1
ATOM 2278 N N . TRP A 1 281 ? 22.227 -17.742 -26.635 1.00 63.31 281 TRP A N 1
ATOM 2279 C CA . TRP A 1 281 ? 21.489 -18.195 -25.456 1.00 63.31 281 TRP A CA 1
ATOM 2280 C C . TRP A 1 281 ? 21.722 -19.704 -25.233 1.00 63.31 281 TRP A C 1
ATOM 2282 O O . TRP A 1 281 ? 21.346 -20.511 -26.088 1.00 63.31 281 TRP A O 1
ATOM 2292 N N . PRO A 1 282 ? 22.331 -20.117 -24.104 1.00 64.19 282 PRO A N 1
ATOM 2293 C CA . PRO A 1 282 ? 22.720 -21.511 -23.876 1.00 64.19 282 PRO A CA 1
ATOM 2294 C C . PRO A 1 282 ? 21.545 -22.419 -23.469 1.00 64.19 282 PRO A C 1
ATOM 2296 O O . PRO A 1 282 ? 21.701 -23.634 -23.336 1.00 64.19 282 PRO A O 1
ATOM 2299 N N . GLY A 1 283 ? 20.343 -21.850 -23.328 1.00 62.25 283 GLY A N 1
ATOM 2300 C CA . GLY A 1 283 ? 19.125 -22.569 -22.976 1.00 62.25 283 GLY A CA 1
ATOM 2301 C C . GLY A 1 283 ? 18.892 -22.676 -21.461 1.00 62.25 283 GLY A C 1
ATOM 2302 O O . GLY A 1 283 ? 19.764 -22.355 -20.659 1.00 62.25 283 GLY A O 1
ATOM 2303 N N . PRO A 1 284 ? 17.714 -23.166 -21.040 1.00 58.72 284 PRO A N 1
ATOM 2304 C CA . PRO A 1 284 ? 17.274 -23.167 -19.638 1.00 58.72 284 PRO A CA 1
ATOM 2305 C C . PRO A 1 284 ? 18.006 -24.181 -18.741 1.00 58.72 284 PRO A C 1
ATOM 2307 O O . PRO A 1 284 ? 17.739 -24.253 -17.550 1.00 58.72 284 PRO A O 1
ATOM 2310 N N . ARG A 1 285 ? 18.884 -25.012 -19.315 1.00 59.00 285 ARG A N 1
ATOM 2311 C CA . ARG A 1 285 ? 19.674 -26.026 -18.595 1.00 59.00 285 ARG A CA 1
ATOM 2312 C C . ARG A 1 285 ? 21.105 -25.578 -18.306 1.00 59.00 285 ARG A C 1
ATOM 2314 O O . ARG A 1 285 ? 21.869 -26.360 -17.754 1.00 59.00 285 ARG A O 1
ATOM 2321 N N . ASP A 1 286 ? 21.474 -24.375 -18.734 1.00 66.12 286 ASP A N 1
ATOM 2322 C CA . ASP A 1 286 ? 22.756 -23.779 -18.377 1.00 66.12 286 ASP A CA 1
ATOM 2323 C C . ASP A 1 286 ? 22.791 -23.491 -16.870 1.00 66.12 286 ASP A C 1
ATOM 2325 O O . ASP A 1 286 ? 21.773 -23.110 -16.291 1.00 66.12 286 ASP A O 1
ATOM 2329 N N . ASN A 1 287 ? 23.951 -23.649 -16.235 1.00 61.66 287 ASN A N 1
ATOM 2330 C CA . ASN A 1 287 ? 24.136 -23.407 -14.802 1.00 61.66 287 ASN A CA 1
ATOM 2331 C C . ASN A 1 287 ? 23.766 -21.969 -14.390 1.00 61.66 287 ASN A C 1
ATOM 2333 O O . ASN A 1 287 ? 23.410 -21.744 -13.236 1.00 61.66 287 ASN A O 1
ATOM 2337 N N . LEU A 1 288 ? 23.795 -21.011 -15.326 1.00 59.75 288 LEU A N 1
ATOM 2338 C CA . LEU A 1 288 ? 23.346 -19.635 -15.106 1.00 59.75 288 LEU A CA 1
ATOM 2339 C C . LEU A 1 288 ? 21.816 -19.514 -14.943 1.00 59.75 288 LEU A C 1
ATOM 2341 O O . LEU A 1 288 ? 21.341 -18.583 -14.296 1.00 59.75 288 LEU A O 1
ATOM 2345 N N . TYR A 1 289 ? 21.050 -20.445 -15.531 1.00 59.53 289 TYR A N 1
ATOM 2346 C CA . TYR A 1 289 ? 19.578 -20.439 -15.560 1.00 59.53 289 TYR A CA 1
ATOM 2347 C C . TYR A 1 289 ? 18.926 -21.629 -14.842 1.00 59.53 289 TYR A C 1
ATOM 2349 O O . TYR A 1 289 ? 17.717 -21.635 -14.619 1.00 59.53 289 TYR A O 1
ATOM 2357 N N . GLY A 1 290 ? 19.708 -22.641 -14.456 1.00 55.31 290 GLY A N 1
ATOM 2358 C CA . GLY A 1 290 ? 19.223 -23.837 -13.757 1.00 55.31 290 GLY A CA 1
ATOM 2359 C C . GLY A 1 290 ? 18.609 -23.543 -12.384 1.00 55.31 290 GLY A C 1
ATOM 2360 O O . GLY A 1 290 ? 17.864 -24.363 -11.856 1.00 55.31 290 GLY A O 1
ATOM 2361 N N . HIS A 1 291 ? 18.881 -22.352 -11.854 1.00 56.03 291 HIS A N 1
ATOM 2362 C CA . HIS A 1 291 ? 18.334 -21.814 -10.617 1.00 56.03 291 HIS A CA 1
ATOM 2363 C C . HIS A 1 291 ? 17.383 -20.632 -10.876 1.00 56.03 291 HIS A C 1
ATOM 2365 O O . HIS A 1 291 ? 17.153 -19.831 -9.989 1.00 56.03 291 HIS A O 1
ATOM 2371 N N . THR A 1 292 ? 16.849 -20.445 -12.088 1.00 55.59 292 THR A N 1
ATOM 2372 C CA . THR A 1 292 ? 15.989 -19.282 -12.339 1.00 55.59 292 THR A CA 1
ATOM 2373 C C . THR A 1 292 ? 14.599 -19.448 -11.717 1.00 55.59 292 THR A C 1
ATOM 2375 O O . THR A 1 292 ? 13.845 -20.326 -12.131 1.00 55.59 292 THR A O 1
ATOM 2378 N N . SER A 1 293 ? 14.230 -18.586 -10.767 1.00 57.97 293 SER A N 1
ATOM 2379 C CA . SER A 1 293 ? 12.904 -18.600 -10.134 1.00 57.97 293 SER A CA 1
ATOM 2380 C C . SER A 1 293 ? 11.808 -17.985 -11.014 1.00 57.97 293 SER A C 1
ATOM 2382 O O . SER A 1 293 ? 12.059 -17.225 -11.955 1.00 57.97 293 SER A O 1
ATOM 2384 N N . SER A 1 294 ? 10.548 -18.267 -10.675 1.00 56.09 294 SER A N 1
ATOM 2385 C CA . SER A 1 294 ? 9.353 -17.702 -11.323 1.00 56.09 294 SER A CA 1
ATOM 2386 C C . SER A 1 294 ? 9.375 -16.169 -11.396 1.00 56.09 294 SER A C 1
ATOM 2388 O O . SER A 1 294 ? 8.985 -15.582 -12.406 1.00 56.09 294 SER A O 1
ATOM 2390 N N . SER A 1 295 ? 9.860 -15.511 -10.339 1.00 53.12 295 SER A N 1
ATOM 2391 C CA . SER A 1 295 ? 9.983 -14.052 -10.267 1.00 53.12 295 SER A CA 1
ATOM 2392 C C . SER A 1 295 ? 11.088 -13.522 -11.184 1.00 53.12 295 SER A C 1
ATOM 2394 O O . SER A 1 295 ? 10.892 -12.507 -11.849 1.00 53.12 295 SER A O 1
ATOM 2396 N N . GLN A 1 296 ? 12.204 -14.241 -11.318 1.00 56.34 296 GLN A N 1
ATOM 2397 C CA . GLN A 1 296 ? 13.267 -13.894 -12.263 1.00 56.34 296 GLN A CA 1
ATOM 2398 C C . GLN A 1 296 ? 12.817 -14.040 -13.718 1.00 56.34 296 GLN A C 1
ATOM 2400 O O . GLN A 1 296 ? 13.104 -13.167 -14.534 1.00 56.34 296 GLN A O 1
ATOM 2405 N N . LEU A 1 297 ? 12.041 -15.079 -14.044 1.00 61.56 297 LEU A N 1
ATOM 2406 C CA . LEU A 1 297 ? 11.405 -15.198 -15.360 1.00 61.56 297 LEU A CA 1
ATOM 2407 C C . LEU A 1 297 ? 10.436 -14.043 -15.637 1.00 61.56 297 LEU A C 1
ATOM 2409 O O . LEU A 1 297 ? 10.345 -13.591 -16.777 1.00 61.56 297 LEU A O 1
ATOM 2413 N N . LEU A 1 298 ? 9.745 -13.541 -14.609 1.00 60.44 298 LEU A N 1
ATOM 2414 C CA . LEU A 1 298 ? 8.857 -12.387 -14.730 1.00 60.44 298 LEU A CA 1
ATOM 2415 C C . LEU A 1 298 ? 9.644 -11.114 -15.082 1.00 60.44 298 LEU A C 1
ATOM 2417 O O . LEU A 1 298 ? 9.313 -10.434 -16.052 1.00 60.44 298 LEU A O 1
ATOM 2421 N N . VAL A 1 299 ? 10.733 -10.836 -14.355 1.00 58.94 299 VAL A N 1
ATOM 2422 C CA . VAL A 1 299 ? 11.647 -9.707 -14.629 1.00 58.94 299 VAL A CA 1
ATOM 2423 C C . VAL A 1 299 ? 12.214 -9.787 -16.044 1.00 58.94 299 VAL A C 1
ATOM 2425 O O . VAL A 1 299 ? 12.243 -8.790 -16.763 1.00 58.94 299 VAL A O 1
ATOM 2428 N N . VAL A 1 300 ? 12.588 -10.986 -16.486 1.00 59.50 300 VAL A N 1
ATOM 2429 C CA . VAL A 1 300 ? 13.090 -11.248 -17.841 1.00 59.50 300 VAL A CA 1
ATOM 2430 C C . VAL A 1 300 ? 12.022 -11.016 -18.909 1.00 59.50 300 VAL A C 1
ATOM 2432 O O . VAL A 1 300 ? 12.289 -10.348 -19.911 1.00 59.50 300 VAL A O 1
ATOM 2435 N N . ALA A 1 301 ? 10.817 -11.561 -18.720 1.00 58.06 301 ALA A N 1
ATOM 2436 C CA . ALA A 1 301 ? 9.720 -11.434 -19.676 1.00 58.06 301 ALA A CA 1
ATOM 2437 C C . ALA A 1 301 ? 9.334 -9.964 -19.895 1.00 58.06 301 ALA A C 1
ATOM 2439 O O . ALA A 1 301 ? 9.020 -9.556 -21.015 1.00 58.06 301 ALA A O 1
ATOM 2440 N N . PHE A 1 302 ? 9.410 -9.165 -18.832 1.00 55.56 302 PHE A N 1
ATOM 2441 C CA . PHE A 1 302 ? 9.024 -7.762 -18.832 1.00 55.56 302 PHE A CA 1
ATOM 2442 C C . PHE A 1 302 ? 10.167 -6.805 -19.220 1.00 55.56 302 PHE A C 1
ATOM 2444 O O . PHE A 1 302 ? 9.912 -5.791 -19.873 1.00 55.56 302 PHE A O 1
ATOM 2451 N N . GLY A 1 303 ? 11.432 -7.157 -18.961 1.00 51.84 303 GLY A N 1
ATOM 2452 C CA . GLY A 1 303 ? 12.602 -6.328 -19.286 1.00 51.84 303 GLY A CA 1
ATOM 2453 C C . GLY A 1 303 ? 12.755 -5.980 -20.774 1.00 51.84 303 GLY A C 1
ATOM 2454 O O . GLY A 1 303 ? 13.206 -4.885 -21.112 1.00 51.84 303 GLY A O 1
ATOM 2455 N N . ARG A 1 304 ? 12.307 -6.854 -21.688 1.00 49.12 304 ARG A N 1
ATOM 2456 C CA . ARG A 1 304 ? 12.366 -6.603 -23.142 1.00 49.12 304 ARG A CA 1
ATOM 2457 C C . ARG A 1 304 ? 11.436 -5.477 -23.598 1.00 49.12 304 ARG A C 1
ATOM 2459 O O . ARG A 1 304 ? 11.779 -4.764 -24.539 1.00 49.12 304 ARG A O 1
ATOM 2466 N N . SER A 1 305 ? 10.284 -5.306 -22.943 1.00 49.06 305 SER A N 1
ATOM 2467 C CA . SER A 1 305 ? 9.286 -4.306 -23.348 1.00 49.06 305 SER A CA 1
ATOM 2468 C C . SER A 1 305 ? 9.788 -2.870 -23.156 1.00 49.06 305 SER A C 1
ATOM 2470 O O . SER A 1 305 ? 9.363 -1.989 -23.896 1.00 49.06 305 SER A O 1
ATOM 2472 N N . ASN A 1 306 ? 10.726 -2.652 -22.226 1.00 42.88 306 ASN A N 1
ATOM 2473 C CA . ASN A 1 306 ? 11.323 -1.341 -21.939 1.00 42.88 306 ASN A CA 1
ATOM 2474 C C . ASN A 1 306 ? 12.662 -1.085 -22.656 1.00 42.88 306 ASN A C 1
ATOM 2476 O O . ASN A 1 306 ? 13.151 0.039 -22.635 1.00 42.88 306 ASN A O 1
ATOM 2480 N N . TYR A 1 307 ? 13.251 -2.078 -23.336 1.00 43.78 307 TYR A N 1
ATOM 2481 C CA . TYR A 1 307 ? 14.483 -1.884 -24.122 1.00 43.78 307 TYR A CA 1
ATOM 2482 C C . TYR A 1 307 ? 14.216 -1.278 -25.517 1.00 43.78 307 TYR A C 1
ATOM 2484 O O . TYR A 1 307 ? 15.136 -0.823 -26.192 1.00 43.78 307 TYR A O 1
ATOM 2492 N N . GLN A 1 308 ? 12.957 -1.256 -25.973 1.00 41.81 308 GLN A N 1
ATOM 2493 C CA . GLN A 1 308 ? 12.568 -0.805 -27.316 1.00 41.81 308 GLN A CA 1
ATOM 2494 C C . GLN A 1 308 ? 11.900 0.579 -27.349 1.00 41.81 308 GLN A C 1
ATOM 2496 O O . GLN A 1 308 ? 10.920 0.756 -28.052 1.00 41.81 308 GLN A O 1
ATOM 2501 N N . THR A 1 309 ? 12.449 1.587 -26.674 1.00 38.09 309 THR A N 1
ATOM 2502 C CA . THR A 1 309 ? 12.259 3.008 -27.049 1.00 38.09 309 THR A CA 1
ATOM 2503 C C . THR A 1 309 ? 13.348 3.825 -26.357 1.00 38.09 309 THR A C 1
ATOM 2505 O O . THR A 1 309 ? 13.369 3.812 -25.128 1.00 38.09 309 THR A O 1
ATOM 2508 N N . PRO A 1 310 ? 14.247 4.520 -27.092 1.00 35.50 310 PRO A N 1
ATOM 2509 C CA . PRO A 1 310 ? 13.825 5.609 -27.976 1.00 35.50 310 PRO A CA 1
ATOM 2510 C C . PRO A 1 310 ? 14.752 5.845 -29.196 1.00 35.50 310 PRO A C 1
ATOM 2512 O O . PRO A 1 310 ? 15.527 6.786 -29.155 1.00 35.50 310 PRO A O 1
ATOM 2515 N N . ASP A 1 311 ? 14.690 5.055 -30.283 1.00 33.19 311 ASP A N 1
ATOM 2516 C CA . ASP A 1 311 ? 15.401 5.449 -31.533 1.00 33.19 311 ASP A CA 1
ATOM 2517 C C . ASP A 1 311 ? 14.930 4.811 -32.863 1.00 33.19 311 ASP A C 1
ATOM 2519 O O . ASP A 1 311 ? 15.591 4.940 -33.890 1.00 33.19 311 ASP A O 1
ATOM 2523 N N . CYS A 1 312 ? 13.767 4.156 -32.929 1.00 30.30 312 CYS A N 1
ATOM 2524 C CA . CYS A 1 312 ? 13.271 3.593 -34.199 1.00 30.30 312 CYS A CA 1
ATOM 2525 C C . CYS A 1 312 ? 11.793 3.897 -34.448 1.00 30.30 312 CYS A C 1
ATOM 2527 O O . CYS A 1 312 ? 10.970 2.999 -34.578 1.00 30.30 312 CYS A O 1
ATOM 2529 N N . LEU A 1 313 ? 11.464 5.184 -34.555 1.00 31.22 313 LEU A N 1
ATOM 2530 C CA . LEU A 1 313 ? 10.306 5.652 -35.323 1.00 31.22 313 LEU A CA 1
ATOM 2531 C C . LEU A 1 313 ? 10.726 6.844 -36.195 1.00 31.22 313 LEU A C 1
ATOM 2533 O O . LEU A 1 313 ? 10.155 7.928 -36.119 1.00 31.22 313 LEU A O 1
ATOM 2537 N N . GLN A 1 314 ? 11.737 6.644 -37.045 1.00 29.06 314 GLN A N 1
ATOM 2538 C CA . GLN A 1 314 ? 11.792 7.396 -38.296 1.00 29.06 314 GLN A CA 1
ATOM 2539 C C . GLN A 1 314 ? 10.781 6.746 -39.240 1.00 29.06 314 GLN A C 1
ATOM 2541 O O . GLN A 1 314 ? 11.054 5.735 -39.879 1.00 29.06 314 GLN A O 1
ATOM 2546 N N . PHE A 1 315 ? 9.575 7.307 -39.271 1.00 29.92 315 PHE A N 1
ATOM 2547 C CA . PHE A 1 315 ? 8.699 7.140 -40.420 1.00 29.92 315 PHE A CA 1
ATOM 2548 C C . PHE A 1 315 ? 9.349 7.897 -41.582 1.00 29.92 315 PHE A C 1
ATOM 2550 O O . PHE A 1 315 ? 9.338 9.127 -41.606 1.00 29.92 315 PHE A O 1
ATOM 2557 N N . GLU A 1 316 ? 9.961 7.165 -42.510 1.00 27.69 316 GLU A N 1
ATOM 2558 C CA . GLU A 1 316 ? 10.237 7.692 -43.845 1.00 27.69 316 GLU A CA 1
ATOM 2559 C C . GLU A 1 316 ? 8.889 7.976 -44.529 1.00 27.69 316 GLU A C 1
ATOM 2561 O O . GLU A 1 316 ? 8.021 7.101 -44.600 1.00 27.69 316 GLU A O 1
ATOM 2566 N N . CYS A 1 317 ? 8.706 9.224 -44.965 1.00 36.03 317 CYS A N 1
ATOM 2567 C CA . CYS A 1 317 ? 7.678 9.618 -45.929 1.00 36.03 317 CYS A CA 1
ATOM 2568 C C . CYS A 1 317 ? 8.093 9.211 -47.344 1.00 36.03 317 CYS A C 1
ATOM 2570 O O . CYS A 1 317 ? 9.291 9.388 -47.666 1.00 36.03 317 CYS A O 1
#

Radius of gyration: 22.57 Å; chains: 1; bounding box: 60×64×69 Å

pLDDT: mean 72.5, std 21.02, range [26.53, 97.69]

Foldseek 3Di:
DDDDDDDDDDDDPPAPLDQPDDQVLLQVLLVVVQVLLQVLLVVVQVVDPDPDSDHDDPVLSVVQSHSVLLNQLLSQCCVPPCLQQVQDDSVPDHLNPAASLLSLLSSLLSLCRDDDDPNSVSSVVCLVSSLSSLCVDCLLDPVVLVVCVVPPLDADDPNSSSSLSSLLSSLVVQCVDPDPVSVVCSQPPSLVSSVSSPVSDDLVNLSSVLSSQLVLLVCCVVPVRDRPDAPVNSPYFPPPPVPNDDDDDDDDDDDDDDDPPPQPEDGTLSSLLVQCVPPPNVDCPPSRNVPQDPNSVSSNVSNVVRVPDDDPPPPDD